Protein AF-0000000076552237 (afdb_homodimer)

Nearest PDB structures (foldseek):
  4hl9-assembly4_H  TM=9.274E-01  e=1.015E-08  Rhodospirillum rubrum ATCC 11170
  2gff-assembly1_A  TM=9.362E-01  e=1.811E-08  Yersinia pestis
  2omo-assembly4_E  TM=9.339E-01  e=7.456E-08  Nitrosomonas europaea
  3e8o-assembly1_B  TM=8.898E-01  e=6.643E-07  Deinococcus radiodurans
  4dpo-assembly1_B  TM=8.614E-01  e=1.185E-06  Methanosarcina mazei Go1

pLDDT: mean 98.24, std 1.49, range [85.5, 98.94]

Structure (mmCIF, N/CA/C/O backbone):
data_AF-0000000076552237-model_v1
#
loop_
_entity.id
_entity.type
_entity.pdbx_description
1 polymer 'Quinol monooxygenase YgiN'
#
loop_
_atom_site.group_PDB
_atom_site.id
_atom_site.type_symbol
_atom_site.label_atom_id
_atom_site.label_alt_id
_atom_site.label_comp_id
_atom_site.label_asym_id
_atom_site.label_entity_id
_atom_site.label_seq_id
_atom_site.pdbx_PDB_ins_code
_atom_site.Cartn_x
_atom_site.Cartn_y
_atom_site.Cartn_z
_atom_site.occupancy
_atom_site.B_iso_or_equiv
_atom_site.auth_seq_id
_atom_site.auth_comp_id
_atom_site.auth_asym_id
_atom_site.auth_atom_id
_atom_site.pdbx_PDB_model_num
ATOM 1 N N . MET A 1 1 ? 6.469 10.281 -10.734 1 95.06 1 MET A N 1
ATOM 2 C CA . MET A 1 1 ? 6.387 9.008 -10.023 1 95.06 1 MET A CA 1
ATOM 3 C C . MET A 1 1 ? 4.949 8.516 -9.961 1 95.06 1 MET A C 1
ATOM 5 O O . MET A 1 1 ? 4.027 9.289 -9.695 1 95.06 1 MET A O 1
ATOM 9 N N . LEU A 1 2 ? 4.754 7.254 -10.312 1 98.38 2 LEU A N 1
ATOM 10 C CA . LEU A 1 2 ? 3.439 6.621 -10.273 1 98.38 2 LEU A CA 1
ATOM 11 C C . LEU A 1 2 ? 3.305 5.723 -9.047 1 98.38 2 LEU A C 1
ATOM 13 O O . LEU A 1 2 ? 4.238 4.996 -8.703 1 98.38 2 LEU A O 1
ATOM 17 N N . SER A 1 3 ? 2.209 5.832 -8.367 1 98.75 3 SER A N 1
ATOM 18 C CA . SER A 1 3 ? 1.901 4.953 -7.246 1 98.75 3 SER A CA 1
ATOM 19 C C . SER A 1 3 ? 0.533 4.301 -7.414 1 98.75 3 SER A C 1
ATOM 21 O O . SER A 1 3 ? -0.412 4.938 -7.879 1 98.75 3 SER A O 1
ATOM 23 N N . PHE A 1 4 ? 0.459 3.076 -7.055 1 98.88 4 PHE A N 1
ATOM 24 C CA . PHE A 1 4 ? -0.853 2.443 -7.008 1 98.88 4 PHE A CA 1
ATOM 25 C C . PHE A 1 4 ? -0.82 1.195 -6.133 1 98.88 4 PHE A C 1
ATOM 27 O O . PHE A 1 4 ? 0.254 0.724 -5.754 1 98.88 4 PHE A O 1
ATOM 34 N N . THR A 1 5 ? -1.944 0.731 -5.754 1 98.94 5 THR A N 1
ATOM 35 C CA . THR A 1 5 ? -2.102 -0.566 -5.105 1 98.94 5 THR A CA 1
ATOM 36 C C . THR A 1 5 ? -2.855 -1.536 -6.008 1 98.94 5 THR A C 1
ATOM 38 O O . THR A 1 5 ? -3.68 -1.118 -6.828 1 98.94 5 THR A O 1
ATOM 41 N N . VAL A 1 6 ? -2.492 -2.738 -5.941 1 98.88 6 VAL A N 1
ATOM 42 C CA . VAL A 1 6 ? -3.262 -3.836 -6.516 1 98.88 6 VAL A CA 1
ATOM 43 C C . VAL A 1 6 ? -3.713 -4.785 -5.406 1 98.88 6 VAL A C 1
ATOM 45 O O . VAL A 1 6 ? -2.893 -5.27 -4.625 1 98.88 6 VAL A O 1
ATOM 48 N N . ARG A 1 7 ? -4.961 -4.996 -5.336 1 98.88 7 ARG A N 1
ATOM 49 C CA . ARG A 1 7 ? -5.559 -5.93 -4.387 1 98.88 7 ARG A CA 1
ATOM 50 C C . ARG A 1 7 ? -6.145 -7.141 -5.102 1 98.88 7 ARG A C 1
ATOM 52 O O . ARG A 1 7 ? -6.941 -6.996 -6.027 1 98.88 7 ARG A O 1
ATOM 59 N N . MET A 1 8 ? -5.699 -8.328 -4.703 1 98.88 8 MET A N 1
ATOM 60 C CA . MET A 1 8 ? -6.176 -9.578 -5.297 1 98.88 8 MET A CA 1
ATOM 61 C C . MET A 1 8 ? -6.648 -10.547 -4.219 1 98.88 8 MET A C 1
ATOM 63 O O . MET A 1 8 ? -6.055 -10.625 -3.143 1 98.88 8 MET A O 1
ATOM 67 N N . THR A 1 9 ? -7.688 -11.328 -4.574 1 98.81 9 THR A N 1
ATOM 68 C CA . THR A 1 9 ? -8.109 -12.383 -3.664 1 98.81 9 THR A CA 1
ATOM 69 C C . THR A 1 9 ? -7.938 -13.758 -4.312 1 98.81 9 THR A C 1
ATOM 71 O O . THR A 1 9 ? -8.047 -13.891 -5.531 1 98.81 9 THR A O 1
ATOM 74 N N . PHE A 1 10 ? -7.695 -14.703 -3.518 1 98.75 10 PHE A N 1
ATOM 75 C CA . PHE A 1 10 ? -7.438 -16.062 -3.943 1 98.75 10 PHE A CA 1
ATOM 76 C C . PHE A 1 10 ? -8.141 -17.062 -3.027 1 98.75 10 PHE A C 1
ATOM 78 O O . PHE A 1 10 ? -8.656 -16.688 -1.973 1 98.75 10 PHE A O 1
ATOM 85 N N . ASP A 1 11 ? -8.195 -18.312 -3.496 1 98.31 11 ASP A N 1
ATOM 86 C CA . ASP A 1 11 ? -8.641 -19.391 -2.617 1 98.31 11 ASP A CA 1
ATOM 87 C C . ASP A 1 11 ? -7.586 -19.703 -1.559 1 98.31 11 ASP A C 1
ATOM 89 O O . ASP A 1 11 ? -6.387 -19.672 -1.842 1 98.31 11 ASP A O 1
ATOM 93 N N . GLN A 1 12 ? -8.133 -20.016 -0.369 1 97.25 12 GLN A N 1
ATOM 94 C CA . GLN A 1 12 ? -7.227 -20.359 0.723 1 97.25 12 GLN A CA 1
ATOM 95 C C . GLN A 1 12 ? -6.289 -21.5 0.322 1 97.25 12 GLN A C 1
ATOM 97 O O . GLN A 1 12 ? -5.133 -21.531 0.742 1 97.25 12 GLN A O 1
ATOM 102 N N . ALA A 1 13 ? -6.73 -22.391 -0.479 1 97.56 13 ALA A N 1
ATOM 103 C CA . ALA A 1 13 ? -5.965 -23.562 -0.91 1 97.56 13 ALA A CA 1
ATOM 104 C C . ALA A 1 13 ? -4.758 -23.141 -1.744 1 97.56 13 ALA A C 1
ATOM 106 O O . ALA A 1 13 ? -3.795 -23.906 -1.88 1 97.56 13 ALA A O 1
ATOM 107 N N . ASP A 1 14 ? -4.766 -21.906 -2.25 1 97.94 14 ASP A N 1
ATOM 108 C CA . ASP A 1 14 ? -3.715 -21.453 -3.16 1 97.94 14 ASP A CA 1
ATOM 109 C C . ASP A 1 14 ? -2.691 -20.594 -2.43 1 97.94 14 ASP A C 1
ATOM 111 O O . ASP A 1 14 ? -1.751 -20.078 -3.043 1 97.94 14 ASP A O 1
ATOM 115 N N . HIS A 1 15 ? -2.803 -20.422 -1.197 1 97.5 15 HIS A N 1
ATOM 116 C CA . HIS A 1 15 ? -2.029 -19.438 -0.435 1 97.5 15 HIS A CA 1
ATOM 117 C C . HIS A 1 15 ? -0.532 -19.641 -0.659 1 97.5 15 HIS A C 1
ATOM 119 O O . HIS A 1 15 ? 0.179 -18.688 -0.981 1 97.5 15 HIS A O 1
ATOM 125 N N . GLU A 1 16 ? -0.074 -20.859 -0.52 1 97.31 16 GLU A N 1
ATOM 126 C CA . GLU A 1 16 ? 1.36 -21.109 -0.623 1 97.31 16 GLU A CA 1
ATOM 127 C C . GLU A 1 16 ? 1.857 -20.891 -2.049 1 97.31 16 GLU A C 1
ATOM 129 O O . GLU A 1 16 ? 2.947 -20.359 -2.258 1 97.31 16 GLU A O 1
ATOM 134 N N . ASP A 1 17 ? 1.122 -21.312 -2.996 1 97.88 17 ASP A N 1
ATOM 135 C CA . ASP A 1 17 ? 1.491 -21.109 -4.395 1 97.88 17 ASP A CA 1
ATOM 136 C C . ASP A 1 17 ? 1.533 -19.625 -4.746 1 97.88 17 ASP A C 1
ATOM 138 O O . ASP A 1 17 ? 2.445 -19.172 -5.438 1 97.88 17 ASP A O 1
ATOM 142 N N . VAL A 1 18 ? 0.506 -18.953 -4.258 1 98.56 18 VAL A N 1
ATOM 143 C CA . VAL A 1 18 ? 0.438 -17.516 -4.488 1 98.56 18 VAL A CA 1
ATOM 144 C C . VAL A 1 18 ? 1.655 -16.844 -3.867 1 98.56 18 VAL A C 1
ATOM 146 O O . VAL A 1 18 ? 2.311 -16.016 -4.512 1 98.56 18 VAL A O 1
ATOM 149 N N . ALA A 1 19 ? 2.02 -17.188 -2.666 1 98.5 19 ALA A N 1
ATOM 150 C CA . ALA A 1 19 ? 3.178 -16.609 -1.983 1 98.5 19 ALA A CA 1
ATOM 151 C C . ALA A 1 19 ? 4.453 -16.828 -2.791 1 98.5 19 ALA A C 1
ATOM 153 O O . ALA A 1 19 ? 5.27 -15.914 -2.936 1 98.5 19 ALA A O 1
ATOM 154 N N . GLU A 1 20 ? 4.57 -18.016 -3.301 1 98.44 20 GLU A N 1
ATOM 155 C CA . GLU A 1 20 ? 5.77 -18.359 -4.062 1 98.44 20 GLU A CA 1
ATOM 156 C C . GLU A 1 20 ? 5.848 -17.547 -5.352 1 98.44 20 GLU A C 1
ATOM 158 O O . GLU A 1 20 ? 6.914 -17.031 -5.707 1 98.44 20 GLU A O 1
ATOM 163 N N . MET A 1 21 ? 4.762 -17.375 -6.051 1 98.56 21 MET A N 1
ATOM 164 C CA . MET A 1 21 ? 4.742 -16.594 -7.281 1 98.56 21 MET A CA 1
ATOM 165 C C . MET A 1 21 ? 5.043 -15.133 -7 1 98.56 21 MET A C 1
ATOM 167 O O . MET A 1 21 ? 5.754 -14.477 -7.77 1 98.56 21 MET A O 1
ATOM 171 N N . LEU A 1 22 ? 4.504 -14.664 -5.906 1 98.75 22 LEU A N 1
ATOM 172 C CA . LEU A 1 22 ? 4.777 -13.289 -5.508 1 98.75 22 LEU A CA 1
ATOM 173 C C . LEU A 1 22 ? 6.266 -13.086 -5.234 1 98.75 22 LEU A C 1
ATOM 175 O O . LEU A 1 22 ? 6.84 -12.062 -5.621 1 98.75 22 LEU A O 1
ATOM 179 N N . ARG A 1 23 ? 6.891 -14.062 -4.57 1 98.62 23 ARG A N 1
ATOM 180 C CA . ARG A 1 23 ? 8.312 -13.953 -4.27 1 98.62 23 ARG A CA 1
ATOM 181 C C . ARG A 1 23 ? 9.141 -13.867 -5.551 1 98.62 23 ARG A C 1
ATOM 183 O O . ARG A 1 23 ? 10.039 -13.023 -5.66 1 98.62 23 ARG A O 1
ATOM 190 N N . GLN A 1 24 ? 8.805 -14.688 -6.477 1 98.5 24 GLN A N 1
ATOM 191 C CA . GLN A 1 24 ? 9.531 -14.711 -7.738 1 98.5 24 GLN A CA 1
ATOM 192 C C . GLN A 1 24 ? 9.312 -13.422 -8.523 1 98.5 24 GLN A C 1
ATOM 194 O O . GLN A 1 24 ? 10.266 -12.82 -9.031 1 98.5 24 GLN A O 1
ATOM 199 N N . LEU A 1 25 ? 8.094 -13.016 -8.609 1 98.75 25 LEU A N 1
ATOM 200 C CA . LEU A 1 25 ? 7.742 -11.781 -9.312 1 98.75 25 LEU A CA 1
ATOM 201 C C . LEU A 1 25 ? 8.438 -10.586 -8.672 1 98.75 25 LEU A C 1
ATOM 203 O O . LEU A 1 25 ? 8.984 -9.734 -9.375 1 98.75 25 LEU A O 1
ATOM 207 N N . THR A 1 26 ? 8.422 -10.539 -7.352 1 98.75 26 THR A N 1
ATOM 208 C CA . THR A 1 26 ? 9 -9.438 -6.598 1 98.75 26 THR A CA 1
ATOM 209 C C . THR A 1 26 ? 10.5 -9.336 -6.84 1 98.75 26 THR A C 1
ATOM 211 O O . THR A 1 26 ? 11.023 -8.25 -7.117 1 98.75 26 THR A O 1
ATOM 214 N N . ALA A 1 27 ? 11.172 -10.484 -6.801 1 98.56 27 ALA A N 1
ATOM 215 C CA . ALA A 1 27 ? 12.625 -10.516 -6.977 1 98.56 27 ALA A CA 1
ATOM 216 C C . ALA A 1 27 ? 13.023 -9.938 -8.328 1 98.56 27 ALA A C 1
ATOM 218 O O . ALA A 1 27 ? 13.977 -9.156 -8.422 1 98.56 27 ALA A O 1
ATOM 219 N N . GLU A 1 28 ? 12.32 -10.234 -9.312 1 98.69 28 GLU A N 1
ATOM 220 C CA . GLU A 1 28 ? 12.648 -9.773 -10.656 1 98.69 28 GLU A CA 1
ATOM 221 C C . GLU A 1 28 ? 12.18 -8.336 -10.875 1 98.69 28 GLU A C 1
ATOM 223 O O . GLU A 1 28 ? 12.891 -7.531 -11.492 1 98.69 28 GLU A O 1
ATOM 228 N N . THR A 1 29 ? 10.953 -7.957 -10.422 1 98.75 29 THR A N 1
ATOM 229 C CA . THR A 1 29 ? 10.391 -6.621 -10.586 1 98.75 29 THR A CA 1
ATOM 230 C C . THR A 1 29 ? 11.305 -5.57 -9.961 1 98.75 29 THR A C 1
ATOM 232 O O . THR A 1 29 ? 11.523 -4.508 -10.539 1 98.75 29 THR A O 1
ATOM 235 N N . ARG A 1 30 ? 11.883 -5.891 -8.82 1 98.62 30 ARG A N 1
ATOM 236 C CA . ARG A 1 30 ? 12.688 -4.926 -8.078 1 98.62 30 ARG A CA 1
ATOM 237 C C . ARG A 1 30 ? 14.008 -4.652 -8.797 1 98.62 30 ARG A C 1
ATOM 239 O O . ARG A 1 30 ? 14.703 -3.684 -8.477 1 98.62 30 ARG A O 1
ATOM 246 N N . LYS A 1 31 ? 14.32 -5.441 -9.812 1 98.62 31 LYS A N 1
ATOM 247 C CA . LYS A 1 31 ? 15.523 -5.238 -10.609 1 98.62 31 LYS A CA 1
ATOM 248 C C . LYS A 1 31 ? 15.242 -4.344 -11.812 1 98.62 31 LYS A C 1
ATOM 250 O O . LYS A 1 31 ? 16.172 -3.904 -12.5 1 98.62 31 LYS A O 1
ATOM 255 N N . GLU A 1 32 ? 13.961 -4.129 -12.07 1 98.69 32 GLU A N 1
ATOM 256 C CA . GLU A 1 32 ? 13.562 -3.383 -13.266 1 98.69 32 GLU A CA 1
ATOM 257 C C . GLU A 1 32 ? 13.984 -1.919 -13.164 1 98.69 32 GLU A C 1
ATOM 259 O O . GLU A 1 32 ? 13.867 -1.305 -12.102 1 98.69 32 GLU A O 1
ATOM 264 N N . PRO A 1 33 ? 14.422 -1.426 -14.328 1 97.75 33 PRO A N 1
ATOM 265 C CA . PRO A 1 33 ? 14.672 0.017 -14.328 1 97.75 33 PRO A CA 1
ATOM 266 C C . PRO A 1 33 ? 13.422 0.836 -14.016 1 97.75 33 PRO A C 1
ATOM 268 O O . PRO A 1 33 ? 12.352 0.557 -14.555 1 97.75 33 PRO A O 1
ATOM 271 N N . GLY A 1 34 ? 13.516 1.749 -13.133 1 98.38 34 GLY A N 1
ATOM 272 C CA . GLY A 1 34 ? 12.43 2.674 -12.836 1 98.38 34 GLY A CA 1
ATOM 273 C C . GLY A 1 34 ? 11.461 2.146 -11.797 1 98.38 34 GLY A C 1
ATOM 274 O O . GLY A 1 34 ? 10.516 2.84 -11.406 1 98.38 34 GLY A O 1
ATOM 275 N N . CYS A 1 35 ? 11.625 0.852 -11.352 1 98.75 35 CYS A N 1
ATOM 276 C CA . CYS A 1 35 ? 10.844 0.376 -10.211 1 98.75 35 CYS A CA 1
ATOM 277 C C . CYS A 1 35 ? 11.328 1.014 -8.914 1 98.75 35 CYS A C 1
ATOM 279 O O . CYS A 1 35 ? 12.469 0.809 -8.508 1 98.75 35 CYS A O 1
ATOM 281 N N . VAL A 1 36 ? 10.508 1.722 -8.258 1 98.38 36 VAL A N 1
ATOM 282 C CA . VAL A 1 36 ? 10.859 2.416 -7.023 1 98.38 36 VAL A CA 1
ATOM 283 C C . VAL A 1 36 ? 10.461 1.563 -5.82 1 98.38 36 VAL A C 1
ATOM 285 O O . VAL A 1 36 ? 11.219 1.447 -4.855 1 98.38 36 VAL A O 1
ATOM 288 N N . SER A 1 37 ? 9.289 0.992 -5.934 1 98.44 37 SER A N 1
ATOM 289 C CA . SER A 1 37 ? 8.797 0.117 -4.875 1 98.44 37 SER A CA 1
ATOM 290 C C . SER A 1 37 ? 7.883 -0.968 -5.438 1 98.44 37 SER A C 1
ATOM 292 O O . SER A 1 37 ? 7.082 -0.707 -6.34 1 98.44 37 SER A O 1
ATOM 294 N N . TYR A 1 38 ? 7.961 -2.146 -4.957 1 98.81 38 TYR A N 1
ATOM 295 C CA . TYR A 1 38 ? 7.109 -3.301 -5.219 1 98.81 38 TYR A CA 1
ATOM 296 C C . TYR A 1 38 ? 7.043 -4.219 -4.004 1 98.81 38 TYR A C 1
ATOM 298 O O . TYR A 1 38 ? 7.965 -4.996 -3.754 1 98.81 38 TYR A O 1
ATOM 306 N N . ILE A 1 39 ? 6 -4.105 -3.277 1 98.81 39 ILE A N 1
ATOM 307 C CA . ILE A 1 39 ? 5.953 -4.824 -2.008 1 98.81 39 ILE A CA 1
ATOM 308 C C . ILE A 1 39 ? 4.613 -5.547 -1.874 1 98.81 39 ILE A C 1
ATOM 310 O O . ILE A 1 39 ? 3.615 -4.945 -1.473 1 98.81 39 ILE A O 1
ATOM 314 N N . PRO A 1 40 ? 4.582 -6.785 -2.182 1 98.88 40 PRO A N 1
ATOM 315 C CA . PRO A 1 40 ? 3.375 -7.578 -1.937 1 98.88 40 PRO A CA 1
ATOM 316 C C . PRO A 1 40 ? 3.195 -7.941 -0.464 1 98.88 40 PRO A C 1
ATOM 318 O O . PRO A 1 40 ? 4.18 -8.211 0.232 1 98.88 40 PRO A O 1
ATOM 321 N N . HIS A 1 41 ? 1.98 -7.957 -0.05 1 98.88 41 HIS A N 1
ATOM 322 C CA . HIS A 1 41 ? 1.602 -8.32 1.312 1 98.88 41 HIS A CA 1
ATOM 323 C C . HIS A 1 41 ? 0.413 -9.273 1.318 1 98.88 41 HIS A C 1
ATOM 325 O O . HIS A 1 41 ? -0.44 -9.219 0.429 1 98.88 41 HIS A O 1
ATOM 331 N N . PHE A 1 42 ? 0.377 -10.109 2.297 1 98.69 42 PHE A N 1
ATOM 332 C CA . PHE A 1 42 ? -0.915 -10.633 2.725 1 98.69 42 PHE A CA 1
ATOM 333 C C . PHE A 1 42 ? -1.54 -9.734 3.781 1 98.69 42 PHE A C 1
ATOM 335 O O . PHE A 1 42 ? -0.839 -9.203 4.645 1 98.69 42 PHE A O 1
ATOM 342 N N . VAL A 1 43 ? -2.9 -9.539 3.668 1 98.69 43 VAL A N 1
ATOM 343 C CA . VAL A 1 43 ? -3.629 -8.773 4.668 1 98.69 43 VAL A CA 1
ATOM 344 C C . VAL A 1 43 ? -3.771 -9.594 5.949 1 98.69 43 VAL A C 1
ATOM 346 O O . VAL A 1 43 ? -4.215 -10.742 5.91 1 98.69 43 VAL A O 1
ATOM 349 N N . GLU A 1 44 ? -3.312 -9.008 7.066 1 98.25 44 GLU A N 1
ATOM 350 C CA . GLU A 1 44 ? -3.412 -9.742 8.328 1 98.25 44 GLU A CA 1
ATOM 351 C C . GLU A 1 44 ? -4.867 -10.031 8.68 1 98.25 44 GLU A C 1
ATOM 353 O O . GLU A 1 44 ? -5.727 -9.148 8.578 1 98.25 44 GLU A O 1
ATOM 358 N N . GLY A 1 45 ? -5.082 -11.305 9.078 1 96.31 45 GLY A N 1
ATOM 359 C CA . GLY A 1 45 ? -6.43 -11.742 9.406 1 96.31 45 GLY A CA 1
ATOM 360 C C . GLY A 1 45 ? -7.215 -12.219 8.195 1 96.31 45 GLY A C 1
ATOM 361 O O . GLY A 1 45 ? -8.359 -12.672 8.328 1 96.31 45 GLY A O 1
ATOM 362 N N . ASP A 1 46 ? -6.68 -12.086 6.969 1 96.75 46 ASP A N 1
ATOM 363 C CA . ASP A 1 46 ? -7.289 -12.539 5.723 1 96.75 46 ASP A CA 1
ATOM 364 C C . ASP A 1 46 ? -6.242 -13.125 4.781 1 96.75 46 ASP A C 1
ATOM 366 O O . ASP A 1 46 ? -5.777 -12.445 3.863 1 96.75 46 ASP A O 1
ATOM 370 N N . ALA A 1 47 ? -5.98 -14.367 4.906 1 94.38 47 ALA A N 1
ATOM 371 C CA . ALA A 1 47 ? -4.902 -15.039 4.184 1 94.38 47 ALA A CA 1
ATOM 372 C C . ALA A 1 47 ? -5.215 -15.117 2.691 1 94.38 47 ALA A C 1
ATOM 374 O O . ALA A 1 47 ? -4.34 -15.445 1.885 1 94.38 47 ALA A O 1
ATOM 375 N N . CYS A 1 48 ? -6.43 -14.766 2.312 1 98 48 CYS A N 1
ATOM 37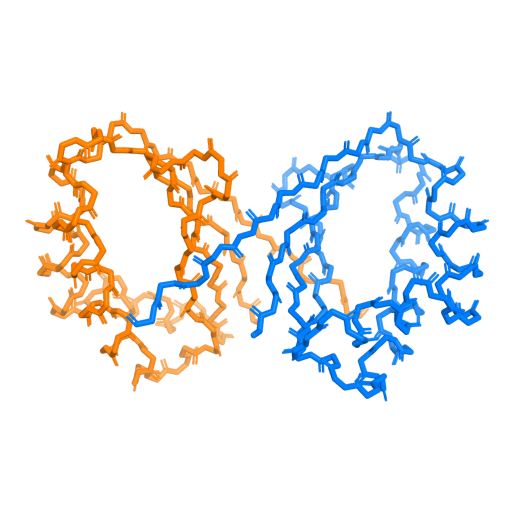6 C CA . CYS A 1 48 ? -6.855 -14.906 0.925 1 98 48 CYS A CA 1
ATOM 377 C C . CYS A 1 48 ? -6.672 -13.594 0.165 1 98 48 CYS A C 1
ATOM 379 O O . CYS A 1 48 ? -6.891 -13.539 -1.046 1 98 48 CYS A O 1
ATOM 381 N N . THR A 1 49 ? -6.242 -12.602 0.85 1 98.81 49 THR A N 1
ATOM 382 C CA . THR A 1 49 ? -6.156 -11.289 0.214 1 98.81 49 THR A CA 1
ATOM 383 C C . THR A 1 49 ? -4.711 -10.812 0.151 1 98.81 49 THR A C 1
ATOM 385 O O . THR A 1 49 ? -4.008 -10.805 1.164 1 98.81 49 THR A O 1
ATOM 388 N N . VAL A 1 50 ? -4.266 -10.453 -1.031 1 98.88 50 VAL A N 1
ATOM 389 C CA . VAL A 1 50 ? -2.963 -9.852 -1.298 1 98.88 50 VAL A CA 1
ATOM 390 C C . VAL A 1 50 ? -3.129 -8.367 -1.615 1 98.88 50 VAL A C 1
ATOM 392 O O . VAL A 1 50 ? -4.039 -7.98 -2.352 1 98.88 50 VAL A O 1
ATOM 395 N N . LEU A 1 51 ? -2.365 -7.562 -1.061 1 98.94 51 LEU A N 1
ATOM 396 C CA . LEU A 1 51 ? -2.229 -6.156 -1.411 1 98.94 51 LEU A CA 1
ATOM 397 C C . LEU A 1 51 ? -0.795 -5.832 -1.818 1 98.94 51 LEU A C 1
ATOM 399 O O . LEU A 1 51 ? 0.136 -6.031 -1.034 1 98.94 51 LEU A O 1
ATOM 403 N N . ILE A 1 52 ? -0.583 -5.363 -2.992 1 98.94 52 ILE A N 1
ATOM 404 C CA . ILE A 1 52 ? 0.732 -4.938 -3.455 1 98.94 52 ILE A CA 1
ATOM 405 C C . ILE A 1 52 ? 0.786 -3.412 -3.52 1 98.94 52 ILE A C 1
ATOM 407 O O . ILE A 1 52 ? -0.076 -2.779 -4.133 1 98.94 52 ILE A O 1
ATOM 411 N N . TYR A 1 53 ? 1.691 -2.836 -2.867 1 98.94 53 TYR A N 1
ATOM 412 C CA . TYR A 1 53 ? 2.016 -1.424 -3.037 1 98.94 53 TYR A CA 1
ATOM 413 C C . TYR A 1 53 ? 3.137 -1.24 -4.055 1 98.94 53 TYR A C 1
ATOM 415 O O . TYR A 1 53 ? 4.211 -1.832 -3.918 1 98.94 53 TYR A O 1
ATOM 423 N N . GLU A 1 54 ? 2.898 -0.389 -5.074 1 98.88 54 GLU A N 1
ATOM 424 C CA . GLU A 1 54 ? 3.836 -0.252 -6.184 1 98.88 54 GLU A CA 1
ATOM 425 C 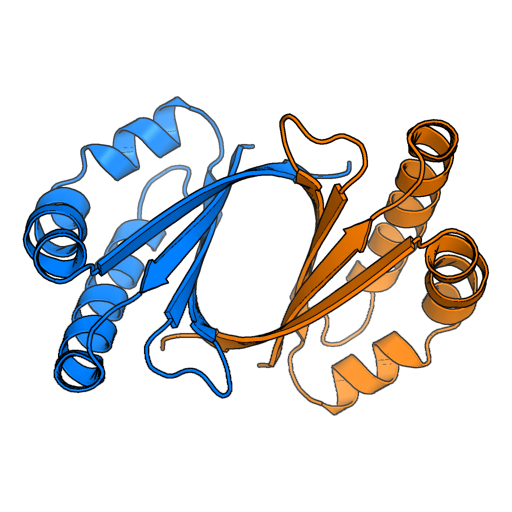C . GLU A 1 54 ? 4.113 1.216 -6.496 1 98.88 54 GLU A C 1
ATOM 427 O O . GLU A 1 54 ? 3.201 2.045 -6.461 1 98.88 54 GLU A O 1
ATOM 432 N N . GLN A 1 55 ? 5.336 1.479 -6.793 1 98.75 55 GLN A N 1
ATOM 433 C CA . GLN A 1 55 ? 5.754 2.777 -7.309 1 98.75 55 GLN A CA 1
ATOM 434 C C . GLN A 1 55 ? 6.723 2.615 -8.477 1 98.75 55 GLN A C 1
ATOM 436 O O . GLN A 1 55 ? 7.641 1.794 -8.422 1 98.75 55 GLN A O 1
ATOM 441 N N . TYR A 1 56 ? 6.5 3.443 -9.477 1 98.81 56 TYR A N 1
ATOM 442 C CA . TYR A 1 56 ? 7.359 3.514 -10.656 1 98.81 56 TYR A CA 1
ATOM 443 C C . TYR A 1 56 ? 7.719 4.957 -10.984 1 98.81 56 TYR A C 1
ATOM 445 O O . TYR A 1 56 ? 6.914 5.867 -10.773 1 98.81 56 TYR A O 1
ATOM 453 N N . GLU A 1 57 ? 8.875 5.148 -11.594 1 98.56 57 GLU A N 1
ATOM 454 C CA . GLU A 1 57 ? 9.398 6.488 -11.859 1 98.56 57 GLU A CA 1
ATOM 455 C C . GLU A 1 57 ? 8.508 7.23 -12.852 1 98.56 57 GLU A C 1
ATOM 457 O O . GLU A 1 57 ? 8.367 8.453 -12.773 1 98.56 57 GLU A O 1
ATOM 462 N N . ASP A 1 58 ? 8.008 6.512 -13.844 1 98.31 58 ASP A N 1
ATOM 463 C CA . ASP A 1 58 ? 7.188 7.121 -14.883 1 98.31 58 ASP A CA 1
ATOM 464 C C . ASP A 1 58 ? 6.402 6.062 -15.648 1 98.31 58 ASP A C 1
ATOM 466 O O . ASP A 1 58 ? 6.453 4.875 -15.312 1 98.31 58 ASP A O 1
ATOM 470 N N . GLU A 1 59 ? 5.645 6.48 -16.609 1 98.19 59 GLU A N 1
ATOM 471 C CA . GLU A 1 59 ? 4.793 5.586 -17.391 1 98.19 59 GLU A CA 1
ATOM 472 C C . GLU A 1 59 ? 5.629 4.562 -18.156 1 98.19 59 GLU A C 1
ATOM 474 O O . GLU A 1 59 ? 5.215 3.414 -18.328 1 98.19 59 GLU A O 1
ATOM 479 N N . ALA A 1 60 ? 6.766 4.957 -18.625 1 98.56 60 ALA A N 1
ATOM 480 C CA . ALA A 1 60 ? 7.633 4.051 -19.375 1 98.56 60 ALA A CA 1
ATOM 481 C C . ALA A 1 60 ? 8.102 2.896 -18.5 1 98.56 60 ALA A C 1
ATOM 483 O O . ALA A 1 60 ? 8.164 1.75 -18.938 1 98.56 60 ALA A O 1
ATOM 484 N N . ALA A 1 61 ? 8.445 3.178 -17.25 1 98.75 61 ALA A N 1
ATOM 485 C CA . ALA A 1 61 ? 8.859 2.148 -16.297 1 98.75 61 ALA A CA 1
ATOM 486 C C . ALA A 1 61 ? 7.727 1.161 -16.031 1 98.75 61 ALA A C 1
ATOM 488 O O . ALA A 1 61 ? 7.953 -0.05 -15.969 1 98.75 61 ALA A O 1
ATOM 489 N N . LEU A 1 62 ? 6.562 1.68 -15.875 1 98.69 62 LEU A N 1
ATOM 490 C CA . LEU A 1 62 ? 5.414 0.814 -15.641 1 98.69 62 LEU A CA 1
ATOM 491 C C . LEU A 1 62 ? 5.133 -0.061 -16.859 1 98.69 62 LEU A C 1
ATOM 493 O O . LEU A 1 62 ? 4.84 -1.251 -16.719 1 98.69 62 LEU A O 1
ATOM 497 N N . ASP A 1 63 ? 5.18 0.55 -18.016 1 98.5 63 ASP A N 1
ATOM 498 C CA . ASP A 1 63 ? 5.012 -0.216 -19.25 1 98.5 63 ASP A CA 1
ATOM 499 C C . ASP A 1 63 ? 6.051 -1.332 -19.344 1 98.5 63 ASP A C 1
ATOM 501 O O . ASP A 1 63 ? 5.727 -2.451 -19.75 1 98.5 63 ASP A O 1
ATOM 505 N N . HIS A 1 64 ? 7.258 -1.011 -19.016 1 98.62 64 HIS A N 1
ATOM 506 C CA . HIS A 1 64 ? 8.305 -2.021 -18.984 1 98.62 64 HIS A CA 1
ATOM 507 C C . HIS A 1 64 ? 7.938 -3.176 -18.062 1 98.62 64 HIS A C 1
ATOM 509 O O . HIS A 1 64 ? 8.078 -4.344 -18.438 1 98.62 64 HIS A O 1
ATOM 515 N N . HIS A 1 65 ? 7.453 -2.875 -16.891 1 98.81 65 HIS A N 1
ATOM 516 C CA . HIS A 1 65 ? 7.031 -3.879 -15.922 1 98.81 65 HIS A CA 1
ATOM 517 C C . HIS A 1 65 ? 5.969 -4.801 -16.516 1 98.81 65 HIS A C 1
ATOM 519 O O . HIS A 1 65 ? 6.098 -6.027 -16.438 1 98.81 65 HIS A O 1
ATOM 525 N N . ARG A 1 66 ? 4.988 -4.234 -17.141 1 98.44 66 ARG A N 1
ATOM 526 C CA . ARG A 1 66 ? 3.828 -4.98 -17.625 1 98.44 66 ARG A CA 1
ATOM 527 C C . ARG A 1 66 ? 4.188 -5.828 -18.844 1 98.44 66 ARG A C 1
ATOM 529 O O . ARG A 1 66 ? 3.449 -6.75 -19.203 1 98.44 66 ARG A O 1
ATOM 536 N N . ASN A 1 67 ? 5.348 -5.48 -19.406 1 98.44 67 ASN A N 1
ATOM 537 C CA . ASN A 1 67 ? 5.758 -6.207 -20.609 1 98.44 67 ASN A CA 1
ATOM 538 C C . ASN A 1 67 ? 6.922 -7.152 -20.312 1 98.44 67 ASN A C 1
ATOM 540 O O . ASN A 1 67 ? 7.375 -7.879 -21.203 1 98.44 67 ASN A O 1
ATOM 544 N N . ALA A 1 68 ? 7.391 -7.133 -19.188 1 98.62 68 ALA A N 1
ATOM 545 C CA . ALA A 1 68 ? 8.547 -7.949 -18.828 1 98.62 68 ALA A CA 1
ATOM 546 C C . ALA A 1 68 ? 8.203 -9.43 -18.859 1 98.62 68 ALA A C 1
ATOM 548 O O . ALA A 1 68 ? 7.078 -9.82 -18.516 1 98.62 68 ALA A O 1
ATOM 549 N N . PRO A 1 69 ? 9.148 -10.32 -19.172 1 98.56 69 PRO A N 1
ATOM 550 C CA . PRO A 1 69 ? 8.898 -11.758 -19.203 1 98.56 69 PRO A CA 1
ATOM 551 C C . PRO A 1 69 ? 8.414 -12.312 -17.859 1 98.56 69 PRO A C 1
ATOM 553 O O . PRO A 1 69 ? 7.535 -13.172 -17.812 1 98.56 69 PRO A O 1
ATOM 556 N N . HIS A 1 70 ? 9.008 -11.844 -16.781 1 98.75 70 HIS A N 1
ATOM 557 C CA . HIS A 1 70 ? 8.609 -12.344 -15.477 1 98.75 70 HIS A CA 1
ATOM 558 C C . HIS A 1 70 ? 7.176 -11.945 -15.148 1 98.75 70 HIS A C 1
ATOM 560 O O . HIS A 1 70 ? 6.461 -12.68 -14.461 1 98.75 70 HIS A O 1
ATOM 566 N N . PHE A 1 71 ? 6.715 -10.742 -15.508 1 98.81 71 PHE A N 1
ATOM 567 C CA . PHE A 1 71 ? 5.316 -10.359 -15.352 1 98.81 71 PHE A CA 1
ATOM 568 C C . PHE A 1 71 ? 4.402 -11.336 -16.078 1 98.81 71 PHE A C 1
ATOM 570 O O . PHE A 1 71 ? 3.424 -11.82 -15.508 1 98.81 71 PHE A O 1
ATOM 577 N N . HIS A 1 72 ? 4.758 -11.609 -17.344 1 98.69 72 HIS A N 1
ATOM 578 C CA . HIS A 1 72 ? 3.967 -12.562 -18.125 1 98.69 72 HIS A CA 1
ATOM 579 C C . HIS A 1 72 ? 3.975 -13.938 -17.469 1 98.69 72 HIS A C 1
ATOM 581 O O . HIS A 1 72 ? 2.941 -14.609 -17.406 1 98.69 72 HIS A O 1
ATOM 587 N N . GLN A 1 73 ? 5.047 -14.305 -16.938 1 98.56 73 GLN A N 1
ATOM 588 C CA . GLN A 1 73 ? 5.188 -15.633 -16.344 1 98.56 73 GLN A CA 1
ATOM 589 C C . GLN A 1 73 ? 4.434 -15.734 -15.023 1 98.56 73 GLN A C 1
ATOM 591 O O . GLN A 1 73 ? 3.592 -16.609 -14.844 1 98.56 73 GLN A O 1
ATOM 596 N N . TYR A 1 74 ? 4.668 -14.82 -14.117 1 98.62 74 TYR A N 1
ATOM 597 C CA . TYR A 1 74 ? 4.199 -15.008 -12.75 1 98.62 74 TYR A CA 1
ATOM 598 C C . TYR A 1 74 ? 2.879 -14.281 -12.516 1 98.62 74 TYR A C 1
ATOM 600 O O . TYR A 1 74 ? 2.02 -14.758 -11.773 1 98.62 74 TYR A O 1
ATOM 608 N N . ALA A 1 75 ? 2.672 -13.07 -13.125 1 98.62 75 ALA A N 1
ATOM 609 C CA . ALA A 1 75 ? 1.403 -12.359 -12.977 1 98.62 75 ALA A CA 1
ATOM 610 C C . ALA A 1 75 ? 0.338 -12.938 -13.898 1 98.62 75 ALA A C 1
ATOM 612 O O . ALA A 1 75 ? -0.599 -13.602 -13.445 1 98.62 75 ALA A O 1
ATOM 613 N N . ILE A 1 76 ? 0.563 -12.828 -15.188 1 98.31 76 ILE A N 1
ATOM 614 C CA . ILE A 1 76 ? -0.432 -13.227 -16.172 1 98.31 76 ILE A CA 1
ATOM 615 C C . ILE A 1 76 ? -0.573 -14.742 -16.188 1 98.31 76 ILE A C 1
ATOM 617 O O . ILE A 1 76 ? -1.686 -15.273 -16.109 1 98.31 76 ILE A O 1
ATOM 621 N N . GLY A 1 77 ? 0.486 -15.445 -16.25 1 98.38 77 GLY A N 1
ATOM 622 C CA . GLY A 1 77 ? 0.471 -16.891 -16.375 1 98.38 77 GLY A CA 1
ATOM 623 C C . GLY A 1 77 ? 0.274 -17.594 -15.039 1 98.38 77 GLY A C 1
ATOM 624 O O . GLY A 1 77 ? 0.081 -18.812 -15 1 98.38 77 GLY A O 1
ATOM 625 N N . GLY A 1 78 ? 0.344 -16.875 -13.914 1 98.44 78 GLY A N 1
ATOM 626 C CA . GLY A 1 78 ? 0.244 -17.453 -12.594 1 98.44 78 GLY A CA 1
ATOM 627 C C . GLY A 1 78 ? -0.876 -16.859 -11.758 1 98.44 78 GLY A C 1
ATOM 628 O O . GLY A 1 78 ? -1.98 -17.406 -11.711 1 98.44 78 GLY A O 1
ATOM 629 N N . LEU A 1 79 ? -0.624 -15.727 -11.172 1 98.75 79 LEU A N 1
ATOM 630 C CA . LEU A 1 79 ? -1.545 -15.086 -10.242 1 98.75 79 LEU A CA 1
ATOM 631 C C . LEU A 1 79 ? -2.91 -14.867 -10.891 1 98.75 79 LEU A C 1
ATOM 633 O O . LEU A 1 79 ? -3.939 -15.203 -10.297 1 98.75 79 LEU A O 1
ATOM 637 N N . TYR A 1 80 ? -2.926 -14.367 -12.109 1 98.44 80 TYR A N 1
ATOM 638 C CA . TYR A 1 80 ? -4.18 -14.016 -12.766 1 98.44 80 TYR A CA 1
ATOM 639 C C . TYR A 1 80 ? -5 -15.258 -13.07 1 98.44 80 TYR A C 1
ATOM 641 O O . TYR A 1 80 ? -6.227 -15.188 -13.195 1 98.44 80 TYR A O 1
ATOM 649 N N . GLN A 1 81 ? -4.387 -16.438 -13.125 1 98.44 81 GLN A N 1
ATOM 650 C CA . GLN A 1 81 ? -5.098 -17.688 -13.406 1 98.44 81 GLN A CA 1
ATOM 651 C C . GLN A 1 81 ? -5.828 -18.188 -12.164 1 98.44 81 GLN A C 1
ATOM 653 O O . GLN A 1 81 ? -6.75 -19 -12.273 1 98.44 81 GLN A O 1
ATOM 658 N N . ARG A 1 82 ? -5.441 -17.656 -11.016 1 97.94 82 ARG A N 1
ATOM 659 C CA . ARG A 1 82 ? -5.984 -18.156 -9.758 1 97.94 82 ARG A CA 1
ATOM 660 C C . ARG A 1 82 ? -6.816 -17.094 -9.055 1 97.94 82 ARG A C 1
ATOM 662 O O . ARG A 1 82 ? -7.5 -17.375 -8.07 1 97.94 82 ARG A O 1
ATOM 669 N N . MET A 1 83 ? -6.762 -15.969 -9.555 1 98.38 83 MET A N 1
ATOM 670 C CA . MET A 1 83 ? -7.316 -14.773 -8.914 1 98.38 83 MET A CA 1
ATOM 671 C C . MET A 1 83 ? -8.844 -14.797 -8.961 1 98.38 83 MET A C 1
ATOM 673 O O . MET A 1 83 ? -9.43 -15.102 -10 1 98.38 83 MET A O 1
ATOM 677 N N . ARG A 1 84 ? -9.453 -14.469 -7.867 1 98.56 84 ARG A N 1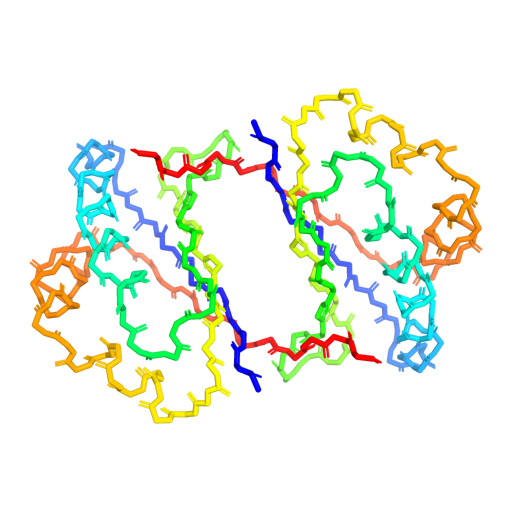
ATOM 678 C CA . ARG A 1 84 ? -10.906 -14.422 -7.785 1 98.56 84 ARG A CA 1
ATOM 679 C C . ARG A 1 84 ? -11.422 -13.008 -8.016 1 98.56 84 ARG A C 1
ATOM 681 O O . ARG A 1 84 ? -12.531 -12.82 -8.523 1 98.56 84 ARG A O 1
ATOM 688 N N . ASP A 1 85 ? -10.695 -12.102 -7.578 1 98.38 85 ASP A N 1
ATOM 689 C CA . ASP A 1 85 ? -11.039 -10.688 -7.711 1 98.38 85 ASP A CA 1
ATOM 690 C C . ASP A 1 85 ? -9.781 -9.82 -7.797 1 98.38 85 ASP A C 1
ATOM 692 O O . ASP A 1 85 ? -8.711 -10.219 -7.34 1 98.38 85 ASP A O 1
ATOM 696 N N . ARG A 1 86 ? -9.938 -8.656 -8.422 1 98.44 86 ARG A N 1
ATOM 697 C CA . ARG A 1 86 ? -8.836 -7.703 -8.539 1 98.44 86 ARG A CA 1
ATOM 698 C C . ARG A 1 86 ? -9.352 -6.27 -8.484 1 98.44 86 ARG A C 1
ATOM 700 O O . ARG A 1 86 ? -10.328 -5.93 -9.156 1 98.44 86 ARG A O 1
ATOM 707 N N . GLN A 1 87 ? -8.719 -5.52 -7.742 1 98.12 87 GLN A N 1
ATOM 708 C CA . GLN A 1 87 ? -8.945 -4.078 -7.703 1 98.12 87 GLN A CA 1
ATOM 709 C C . GLN A 1 87 ? -7.633 -3.309 -7.781 1 98.12 87 GLN A C 1
ATOM 711 O O . GLN A 1 87 ? -6.656 -3.676 -7.129 1 98.12 87 GLN A O 1
ATOM 716 N N . MET A 1 88 ? -7.559 -2.395 -8.586 1 98.5 88 MET A N 1
ATOM 717 C CA . MET A 1 88 ? -6.414 -1.493 -8.664 1 98.5 88 MET A CA 1
ATOM 718 C C . MET A 1 88 ? -6.812 -0.072 -8.289 1 98.5 88 MET A C 1
ATOM 720 O O . MET A 1 88 ? -7.875 0.407 -8.688 1 98.5 88 MET A O 1
ATOM 724 N N . GLU A 1 89 ? -6.047 0.588 -7.504 1 98.62 89 GLU A N 1
ATOM 725 C CA . GLU A 1 89 ? -6.258 1.994 -7.172 1 98.62 89 GLU A CA 1
ATOM 726 C C . GLU A 1 89 ? -5.035 2.834 -7.516 1 98.62 89 GLU A C 1
ATOM 728 O O . GLU A 1 89 ? -3.951 2.617 -6.969 1 98.62 89 GLU A O 1
ATOM 733 N N . ASN A 1 90 ? -5.223 3.754 -8.398 1 98.75 90 ASN A N 1
ATOM 734 C CA . ASN A 1 90 ? -4.168 4.723 -8.68 1 98.75 90 ASN A CA 1
ATOM 735 C C . ASN A 1 90 ? -4.07 5.785 -7.59 1 98.75 90 ASN A C 1
ATOM 737 O O . ASN A 1 90 ? -5.094 6.277 -7.105 1 98.75 90 ASN A O 1
ATOM 741 N N . LEU A 1 91 ? -2.885 6.137 -7.25 1 98.75 91 LEU A N 1
ATOM 742 C CA . LEU A 1 91 ? -2.631 7 -6.102 1 98.75 91 LEU A CA 1
ATOM 743 C C . LEU A 1 91 ? -1.762 8.188 -6.496 1 98.75 91 LEU A C 1
ATOM 745 O O . LEU A 1 91 ? -0.833 8.047 -7.297 1 98.75 91 LEU A O 1
ATOM 749 N N . THR A 1 92 ? -2.025 9.312 -5.98 1 97.94 92 THR A N 1
ATOM 750 C CA . THR A 1 92 ? -1.168 10.484 -6.125 1 97.94 92 THR A CA 1
ATOM 751 C C . THR A 1 92 ? -0.525 10.852 -4.789 1 97.94 92 THR A C 1
ATOM 753 O O . THR A 1 92 ? -1.212 11.281 -3.861 1 97.94 92 THR A O 1
ATOM 756 N N . ALA A 1 93 ? 0.767 10.68 -4.676 1 97.81 93 ALA A N 1
ATOM 757 C CA . ALA A 1 93 ? 1.475 10.984 -3.438 1 97.81 93 ALA A CA 1
ATOM 758 C C . ALA A 1 93 ? 1.363 12.469 -3.098 1 97.81 93 ALA A C 1
ATOM 760 O O . ALA A 1 93 ? 1.465 13.32 -3.98 1 97.81 93 ALA A O 1
ATOM 761 N N . VAL A 1 94 ? 1.16 12.68 -1.828 1 97 94 VAL A N 1
ATOM 762 C CA . VAL A 1 94 ? 1.126 14.055 -1.351 1 97 94 VAL A CA 1
ATOM 763 C C . VAL A 1 94 ? 2.547 14.602 -1.252 1 97 94 VAL A C 1
ATOM 765 O O . VAL A 1 94 ? 3.41 14 -0.614 1 97 94 VAL A O 1
ATOM 768 N N . SER A 1 95 ? 2.963 15.586 -2.002 1 85.5 95 SER A N 1
ATOM 769 C CA . SER A 1 95 ? 4.301 16.156 -2.078 1 85.5 95 SER A CA 1
ATOM 770 C C . SER A 1 95 ? 4.383 17.469 -1.313 1 85.5 95 SER A C 1
ATOM 772 O O . SER A 1 95 ? 3.381 18.172 -1.169 1 85.5 95 SER A O 1
ATOM 774 N N . MET B 1 1 ? 9.812 -5.941 10.602 1 95 1 MET B N 1
ATOM 775 C CA . MET B 1 1 ? 9.258 -4.781 9.906 1 95 1 MET B CA 1
ATOM 776 C C . MET B 1 1 ? 7.738 -4.82 9.906 1 95 1 MET B C 1
ATOM 778 O O . MET B 1 1 ? 7.141 -5.871 9.656 1 95 1 MET B O 1
ATOM 782 N N . LEU B 1 2 ? 7.125 -3.717 10.273 1 98.38 2 LEU B N 1
ATOM 783 C CA . LEU B 1 2 ? 5.672 -3.588 10.281 1 98.38 2 LEU B CA 1
ATOM 784 C C . LEU B 1 2 ? 5.184 -2.799 9.07 1 98.38 2 LEU B C 1
ATOM 786 O O . LEU B 1 2 ? 5.789 -1.791 8.703 1 98.38 2 LEU B O 1
ATOM 790 N N . SER B 1 3 ? 4.168 -3.301 8.422 1 98.75 3 SER B N 1
ATOM 791 C CA . SER B 1 3 ? 3.533 -2.594 7.316 1 98.75 3 SER B CA 1
ATOM 792 C C . SER B 1 3 ? 2.029 -2.467 7.531 1 98.75 3 SER B C 1
ATOM 794 O O . SER B 1 3 ? 1.388 -3.396 8.031 1 98.75 3 SER B O 1
ATOM 796 N N . PHE B 1 4 ? 1.516 -1.345 7.188 1 98.88 4 PHE B N 1
ATOM 797 C CA . PHE B 1 4 ? 0.063 -1.217 7.188 1 98.88 4 PHE B CA 1
ATOM 798 C C . PHE B 1 4 ? -0.377 -0.046 6.32 1 98.88 4 PHE B C 1
ATOM 800 O O . PHE B 1 4 ? 0.447 0.773 5.906 1 98.88 4 PHE B O 1
ATOM 807 N N . THR B 1 5 ? -1.604 -0.011 5.977 1 98.94 5 THR B N 1
ATOM 808 C CA . THR B 1 5 ? -2.234 1.141 5.344 1 98.94 5 THR B CA 1
ATOM 809 C C . THR B 1 5 ? -3.254 1.784 6.277 1 98.94 5 THR B C 1
ATOM 811 O O . THR B 1 5 ? -3.846 1.106 7.121 1 98.94 5 THR B O 1
ATOM 814 N N . VAL B 1 6 ? -3.35 3.039 6.203 1 98.88 6 VAL B N 1
ATOM 815 C CA . VAL B 1 6 ? -4.441 3.795 6.812 1 98.88 6 VAL B CA 1
ATOM 816 C C . VAL B 1 6 ? -5.238 4.516 5.727 1 98.88 6 VAL B C 1
ATOM 818 O O . VAL B 1 6 ? -4.672 5.254 4.918 1 98.88 6 VAL B O 1
ATOM 821 N N . ARG B 1 7 ? -6.469 4.266 5.703 1 98.88 7 ARG B N 1
ATOM 822 C CA . ARG B 1 7 ? -7.391 4.918 4.777 1 98.88 7 ARG B CA 1
ATOM 823 C C . ARG B 1 7 ? -8.344 5.852 5.516 1 98.88 7 ARG B C 1
ATOM 825 O O . ARG B 1 7 ? -9.016 5.438 6.469 1 98.88 7 ARG B O 1
ATOM 832 N N . MET B 1 8 ? -8.359 7.125 5.105 1 98.88 8 MET B N 1
ATOM 833 C CA . MET B 1 8 ? -9.227 8.125 5.723 1 98.88 8 MET B CA 1
ATOM 834 C C . MET B 1 8 ? -10.047 8.859 4.668 1 98.88 8 MET B C 1
ATOM 836 O O . MET B 1 8 ? -9.562 9.133 3.568 1 98.88 8 MET B O 1
ATOM 840 N N . THR B 1 9 ? -11.281 9.219 5.059 1 98.81 9 THR B N 1
ATOM 841 C CA . THR B 1 9 ? -12.078 10.055 4.168 1 98.81 9 THR B CA 1
ATOM 842 C C . THR B 1 9 ? -12.391 11.398 4.816 1 98.81 9 THR B C 1
ATOM 844 O O . THR B 1 9 ? -12.492 11.492 6.039 1 98.81 9 THR B O 1
ATOM 847 N N . PHE B 1 10 ? -12.516 12.367 4.016 1 98.75 10 PHE B N 1
ATOM 848 C CA . PHE B 1 10 ? -12.742 13.742 4.441 1 98.75 10 PHE B CA 1
ATOM 849 C C . PHE B 1 10 ? -13.781 14.414 3.555 1 98.75 10 PHE B C 1
ATOM 851 O O . PHE B 1 10 ? -14.156 13.875 2.512 1 98.75 10 PHE B O 1
ATOM 858 N N . ASP B 1 11 ? -14.258 15.555 4.031 1 98.31 11 ASP B N 1
ATOM 859 C CA . ASP B 1 11 ? -15.086 16.406 3.172 1 98.31 11 ASP B CA 1
ATOM 860 C C . ASP B 1 11 ? -14.25 17.062 2.082 1 98.31 11 ASP B C 1
ATOM 862 O O . ASP B 1 11 ? -13.109 17.469 2.326 1 98.31 11 ASP B O 1
ATOM 866 N N . GLN B 1 12 ? -14.906 17.172 0.915 1 97.19 12 GLN B N 1
ATOM 867 C CA . GLN B 1 12 ? -14.219 17.812 -0.204 1 97.19 12 GLN B CA 1
ATOM 868 C C . GLN B 1 12 ? -13.734 19.203 0.174 1 97.19 12 GLN B C 1
ATOM 870 O O . GLN B 1 12 ? -12.68 19.641 -0.283 1 97.19 12 GLN B O 1
ATOM 875 N N . ALA B 1 13 ? -14.445 19.891 0.987 1 97.56 13 ALA B N 1
ATOM 876 C CA . ALA B 1 13 ? -14.125 21.25 1.401 1 97.56 13 ALA B CA 1
ATOM 877 C C . ALA B 1 13 ? -12.82 21.297 2.193 1 97.56 13 ALA B C 1
ATOM 879 O O . ALA B 1 13 ? -12.188 22.344 2.301 1 97.56 13 ALA B O 1
ATOM 880 N N . ASP B 1 14 ? -12.375 20.141 2.699 1 97.94 14 ASP B N 1
ATOM 881 C CA . ASP B 1 14 ? -11.203 20.094 3.57 1 97.94 14 ASP B CA 1
ATOM 882 C C . ASP B 1 14 ? -9.961 19.641 2.801 1 97.94 14 ASP B C 1
ATOM 884 O O . ASP B 1 14 ? -8.883 19.5 3.381 1 97.94 14 ASP B O 1
ATOM 888 N N . HIS B 1 15 ? -10.055 19.422 1.57 1 97.5 15 HIS B N 1
ATOM 889 C CA . HIS B 1 15 ? -9.008 18.781 0.776 1 97.5 15 HIS B CA 1
ATOM 890 C C . HIS B 1 15 ? -7.672 19.5 0.949 1 97.5 15 HIS B C 1
ATOM 892 O O . HIS B 1 15 ? -6.66 18.859 1.241 1 97.5 15 HIS B O 1
ATOM 898 N N . GLU B 1 16 ? -7.676 20.797 0.796 1 97.31 16 GLU B N 1
ATOM 899 C CA . GLU B 1 16 ? -6.418 21.547 0.854 1 97.31 16 GLU B CA 1
ATOM 900 C C . GLU B 1 16 ? -5.832 21.531 2.262 1 97.31 16 GLU B C 1
ATOM 902 O O . GLU B 1 16 ? -4.613 21.406 2.43 1 97.31 16 GLU B O 1
ATOM 907 N N . ASP B 1 17 ? -6.641 21.672 3.242 1 97.88 17 ASP B N 1
ATOM 908 C CA . ASP B 1 17 ? -6.18 21.625 4.625 1 97.88 17 ASP B CA 1
ATOM 909 C C . ASP B 1 17 ? -5.602 20.25 4.969 1 97.88 17 ASP B C 1
ATOM 911 O O . ASP B 1 17 ? -4.566 20.156 5.625 1 97.88 17 ASP B O 1
ATOM 915 N N . VAL B 1 18 ? -6.336 19.25 4.516 1 98.56 18 VAL B N 1
ATOM 916 C CA . VAL B 1 18 ? -5.883 17.891 4.738 1 98.56 18 VAL B CA 1
ATOM 917 C C . VAL B 1 18 ? -4.523 17.672 4.07 1 98.56 18 VAL B C 1
ATOM 919 O O . VAL B 1 18 ? -3.6 17.141 4.688 1 98.56 18 VAL B O 1
ATOM 922 N N . ALA B 1 19 ? -4.348 18.125 2.869 1 98.5 19 ALA B N 1
ATOM 923 C CA . ALA B 1 19 ? -3.086 18 2.145 1 98.5 19 ALA B CA 1
ATOM 924 C C . ALA B 1 19 ? -1.944 18.656 2.91 1 98.5 19 ALA B C 1
ATOM 926 O O . ALA B 1 19 ? -0.853 18.094 3.02 1 98.5 19 ALA B O 1
ATOM 927 N N . GLU B 1 20 ? -2.234 19.812 3.408 1 98.38 20 GLU B N 1
ATOM 928 C CA . GLU B 1 20 ? -1.206 20.562 4.133 1 98.38 20 GLU B CA 1
ATOM 929 C C . GLU B 1 20 ? -0.803 19.844 5.414 1 98.38 20 GLU B C 1
ATOM 931 O O . GLU B 1 20 ? 0.385 19.734 5.727 1 98.38 20 GLU B O 1
ATOM 936 N N . MET B 1 21 ? -1.749 19.297 6.141 1 98.5 21 MET B N 1
ATOM 937 C CA . MET B 1 21 ? -1.45 18.578 7.371 1 98.5 21 MET B CA 1
ATOM 938 C C . MET B 1 21 ? -0.655 17.312 7.074 1 98.5 21 MET B C 1
ATOM 940 O O . MET B 1 21 ? 0.267 16.953 7.812 1 98.5 21 MET B O 1
ATOM 944 N N . LEU B 1 22 ? -1.026 16.672 5.992 1 98.75 22 LEU B N 1
ATOM 945 C CA . LEU B 1 22 ? -0.294 15.477 5.582 1 98.75 22 LEU B CA 1
ATOM 946 C C . LEU B 1 22 ? 1.156 15.812 5.254 1 98.75 22 LEU B C 1
ATOM 948 O O . LEU B 1 22 ? 2.07 15.062 5.613 1 98.75 22 LEU B O 1
ATOM 952 N N . ARG B 1 23 ? 1.362 16.938 4.578 1 98.62 23 ARG B N 1
ATOM 953 C CA . ARG B 1 23 ? 2.721 17.344 4.23 1 98.62 23 ARG B CA 1
ATOM 954 C C . ARG B 1 23 ? 3.564 17.562 5.48 1 98.62 23 ARG B C 1
ATOM 956 O O . ARG B 1 23 ? 4.707 17.094 5.555 1 98.62 23 ARG B O 1
ATOM 963 N N . GLN B 1 24 ? 3.002 18.219 6.43 1 98.5 24 GLN B N 1
ATOM 964 C CA . GLN B 1 24 ? 3.717 18.5 7.668 1 98.5 24 GLN B CA 1
ATOM 965 C C . GLN B 1 24 ? 3.99 17.219 8.453 1 98.5 24 GLN B C 1
ATOM 967 O O . GLN B 1 24 ? 5.109 17 8.922 1 98.5 24 GLN B O 1
ATOM 972 N N . LEU B 1 25 ? 2.99 16.422 8.578 1 98.75 25 LEU B N 1
ATOM 973 C CA . LEU B 1 25 ? 3.123 15.141 9.281 1 98.75 25 LEU B CA 1
ATOM 974 C C . LEU B 1 25 ? 4.176 14.266 8.617 1 98.75 25 LEU B C 1
ATOM 976 O O . LEU B 1 25 ? 5.008 13.664 9.297 1 98.75 25 LEU B O 1
ATOM 980 N N . THR B 1 26 ? 4.137 14.219 7.293 1 98.75 26 THR B N 1
ATOM 981 C CA . THR B 1 26 ? 5.043 13.383 6.516 1 98.75 26 THR B CA 1
ATOM 982 C C . THR B 1 26 ? 6.492 13.828 6.711 1 98.75 26 THR B C 1
ATOM 984 O O . THR B 1 26 ? 7.371 13 6.965 1 98.75 26 THR B O 1
ATOM 987 N N . ALA B 1 27 ? 6.711 15.141 6.648 1 98.56 27 ALA B N 1
ATOM 988 C CA . ALA B 1 27 ? 8.062 15.688 6.777 1 98.56 27 ALA B CA 1
ATOM 989 C C . ALA B 1 27 ? 8.688 15.297 8.109 1 98.56 27 ALA B C 1
ATOM 991 O O . ALA B 1 27 ? 9.852 14.906 8.172 1 98.56 27 ALA B O 1
ATOM 992 N N . GLU B 1 28 ? 7.953 15.32 9.133 1 98.69 28 GLU B N 1
ATOM 993 C CA . GLU B 1 28 ? 8.469 15.016 10.461 1 98.69 28 GLU B CA 1
ATOM 994 C C . GLU B 1 28 ? 8.555 13.508 10.688 1 98.69 28 GLU B C 1
ATOM 996 O O . GLU B 1 28 ? 9.523 13.016 11.273 1 98.69 28 GLU B O 1
ATOM 1001 N N . THR B 1 29 ? 7.52 12.719 10.258 1 98.75 29 THR B N 1
ATOM 1002 C CA . THR B 1 29 ? 7.477 11.273 10.438 1 98.75 29 THR B CA 1
ATOM 1003 C C . THR B 1 29 ? 8.68 10.609 9.773 1 98.75 29 THR B C 1
ATOM 1005 O O . THR B 1 29 ? 9.281 9.695 10.344 1 98.75 29 THR B O 1
ATOM 1008 N N . ARG B 1 30 ? 9.07 11.102 8.625 1 98.56 30 ARG B N 1
ATOM 1009 C CA . ARG B 1 30 ? 10.141 10.484 7.852 1 98.56 30 ARG B CA 1
ATOM 1010 C C . ARG B 1 30 ? 11.5 10.695 8.523 1 98.56 30 ARG B C 1
ATOM 1012 O O . ARG B 1 30 ? 12.477 10.039 8.172 1 98.56 30 ARG B O 1
ATOM 1019 N N . LYS B 1 31 ? 11.531 11.555 9.531 1 98.62 31 LYS B N 1
ATOM 1020 C CA . LYS B 1 31 ? 12.758 11.797 10.289 1 98.62 31 LYS B CA 1
ATOM 1021 C C . LYS B 1 31 ? 12.844 10.875 11.5 1 98.62 31 LYS B C 1
ATOM 1023 O O . LYS B 1 31 ? 13.891 10.797 12.148 1 98.62 31 LYS B O 1
ATOM 1028 N N . GLU B 1 32 ? 11.734 10.219 11.789 1 98.69 32 GLU B N 1
ATOM 1029 C CA . GLU B 1 32 ? 11.672 9.391 12.992 1 98.69 32 GLU B CA 1
ATOM 1030 C C . GLU B 1 32 ? 12.586 8.172 12.867 1 98.69 32 GLU B C 1
ATOM 1032 O O . GLU B 1 32 ? 12.656 7.547 11.805 1 98.69 32 GLU B O 1
ATOM 1037 N N . PRO B 1 33 ? 13.203 7.867 14.023 1 97.75 33 PRO B N 1
ATOM 1038 C CA . PRO B 1 33 ? 13.953 6.609 14 1 97.75 33 PRO B CA 1
ATOM 1039 C C . PRO B 1 33 ? 13.062 5.398 13.727 1 97.75 33 PRO B C 1
ATOM 1041 O O . PRO B 1 33 ? 11.984 5.277 14.305 1 97.75 33 PRO B O 1
ATOM 1044 N N . GLY B 1 34 ? 13.438 4.566 12.82 1 98.44 34 GLY B N 1
ATOM 1045 C CA . GLY B 1 34 ? 12.742 3.314 12.555 1 98.44 34 GLY B CA 1
ATOM 1046 C C . GLY B 1 34 ? 11.617 3.459 11.547 1 98.44 34 GLY B C 1
ATOM 1047 O O . GLY B 1 34 ? 10.977 2.473 11.18 1 98.44 34 GLY B O 1
ATOM 1048 N N . CYS B 1 35 ? 11.305 4.719 11.109 1 98.75 35 CYS B N 1
ATOM 1049 C CA . CYS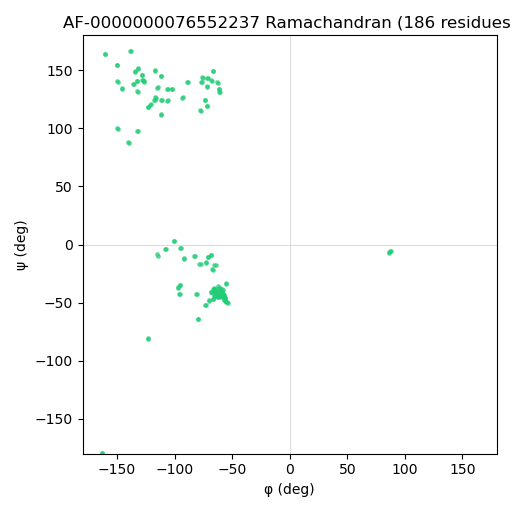 B 1 35 ? 10.367 4.879 10.008 1 98.75 35 CYS B CA 1
ATOM 1050 C C . CYS B 1 35 ? 11 4.453 8.688 1 98.75 35 CYS B C 1
ATOM 1052 O O . CYS B 1 35 ? 11.977 5.047 8.242 1 98.75 35 CYS B O 1
ATOM 1054 N N . VAL B 1 36 ? 10.453 3.498 8.062 1 98.38 36 VAL B N 1
ATOM 1055 C CA . VAL B 1 36 ? 10.977 2.969 6.805 1 98.38 36 VAL B CA 1
ATOM 1056 C C . VAL B 1 36 ? 10.258 3.617 5.625 1 98.38 36 VAL B C 1
ATOM 1058 O O . VAL B 1 36 ? 10.891 3.996 4.637 1 98.38 36 VAL B O 1
ATOM 1061 N N . SER B 1 37 ? 8.977 3.727 5.773 1 98.44 37 SER B N 1
ATOM 1062 C CA . SER B 1 37 ? 8.164 4.363 4.742 1 98.44 37 SER B CA 1
ATOM 1063 C C . SER B 1 37 ? 6.949 5.062 5.348 1 98.44 37 SER B C 1
ATOM 1065 O O . SER B 1 37 ? 6.328 4.543 6.277 1 98.44 37 SER B O 1
ATOM 1067 N N . TYR B 1 38 ? 6.59 6.191 4.883 1 98.81 38 TYR B N 1
ATOM 1068 C CA . TYR B 1 38 ? 5.395 6.969 5.18 1 98.81 38 TYR B CA 1
ATOM 1069 C C . TYR B 1 38 ? 4.969 7.797 3.969 1 98.81 38 TYR B C 1
ATOM 1071 O O . TYR B 1 38 ? 5.547 8.844 3.691 1 98.81 38 TYR B O 1
ATOM 1079 N N . ILE B 1 39 ? 4.016 7.312 3.266 1 98.81 39 ILE B N 1
ATOM 1080 C CA . ILE B 1 39 ? 3.676 7.953 2 1 98.81 39 ILE B CA 1
ATOM 1081 C C . ILE B 1 39 ? 2.166 8.156 1.915 1 98.81 39 ILE B C 1
ATOM 1083 O O . ILE B 1 39 ? 1.43 7.234 1.55 1 98.81 39 ILE B O 1
ATOM 1087 N N . PRO B 1 40 ? 1.709 9.305 2.232 1 98.88 40 PRO B N 1
ATOM 1088 C CA . PRO B 1 40 ? 0.292 9.625 2.033 1 98.88 40 PRO B CA 1
ATOM 1089 C C . PRO B 1 40 ? -0.053 9.891 0.57 1 98.88 40 PRO B C 1
ATOM 1091 O O . PRO B 1 40 ? 0.744 10.484 -0.158 1 98.88 40 PRO B O 1
ATOM 1094 N N . HIS B 1 41 ? -1.203 9.469 0.199 1 98.88 41 HIS B N 1
ATOM 1095 C CA . HIS B 1 41 ? -1.731 9.656 -1.146 1 98.88 41 HIS B CA 1
ATOM 1096 C C . HIS B 1 41 ? -3.182 10.133 -1.107 1 98.88 41 HIS B C 1
ATOM 1098 O O . HIS B 1 41 ? -3.928 9.781 -0.189 1 98.88 41 HIS B O 1
ATOM 1104 N N . PHE B 1 42 ? -3.551 10.898 -2.082 1 98.69 42 PHE B N 1
ATOM 1105 C CA . PHE B 1 42 ? -4.957 10.922 -2.465 1 98.69 42 PHE B CA 1
ATOM 1106 C C . PHE B 1 42 ? -5.258 9.852 -3.504 1 98.69 42 PHE B C 1
ATOM 1108 O O . PHE B 1 42 ? -4.441 9.594 -4.395 1 98.69 42 PHE B O 1
ATOM 1115 N N . VAL B 1 43 ? -6.457 9.195 -3.344 1 98.69 43 VAL B N 1
ATOM 1116 C CA . VAL B 1 43 ? -6.898 8.211 -4.324 1 98.69 43 VAL B CA 1
ATOM 1117 C C . VAL B 1 43 ? -7.367 8.914 -5.594 1 98.69 43 VAL B C 1
ATOM 1119 O O . VAL B 1 43 ? -8.188 9.836 -5.535 1 98.69 43 VAL B O 1
ATOM 1122 N N . GLU B 1 44 ? -6.766 8.523 -6.719 1 98.19 44 GLU B N 1
ATOM 1123 C CA . GLU B 1 44 ? -7.16 9.164 -7.973 1 98.19 44 GLU B CA 1
ATOM 1124 C C . GLU B 1 44 ? -8.633 8.914 -8.281 1 98.19 44 GLU B C 1
ATOM 1126 O O . GLU B 1 44 ? -9.117 7.789 -8.148 1 98.19 44 GLU B O 1
ATOM 1131 N N . GLY B 1 45 ? -9.297 10.047 -8.664 1 96.25 45 GLY B N 1
ATOM 1132 C CA . GLY B 1 45 ? -10.727 9.977 -8.945 1 96.25 45 GLY B CA 1
ATOM 1133 C C . GLY B 1 45 ? -11.586 10.148 -7.711 1 96.25 45 GLY B C 1
ATOM 1134 O O . GLY B 1 45 ? -12.812 10.172 -7.801 1 96.25 45 GLY B O 1
ATOM 1135 N N . ASP B 1 46 ? -10.992 10.195 -6.5 1 96.75 46 ASP B N 1
ATOM 1136 C CA . ASP B 1 46 ? -11.688 10.422 -5.234 1 96.75 46 ASP B CA 1
ATOM 1137 C C . ASP B 1 46 ? -10.883 11.344 -4.32 1 96.75 46 ASP B C 1
ATOM 1139 O O . ASP B 1 46 ? -10.18 10.883 -3.422 1 96.75 46 ASP B O 1
ATOM 1143 N N . ALA B 1 47 ? -11.07 12.602 -4.457 1 94.38 47 ALA B N 1
ATOM 1144 C CA . ALA B 1 47 ? -10.273 13.609 -3.764 1 94.38 47 ALA B CA 1
ATOM 1145 C C . ALA B 1 47 ? -10.547 13.586 -2.264 1 94.38 47 ALA B C 1
ATOM 1147 O O . ALA B 1 47 ? -9.82 14.203 -1.484 1 94.38 47 ALA B O 1
ATOM 1148 N N . CYS B 1 48 ? -11.555 12.836 -1.845 1 98 48 CYS B N 1
ATOM 1149 C CA . CYS B 1 48 ? -11.953 12.82 -0.443 1 98 48 CYS B CA 1
ATOM 1150 C C . CYS B 1 48 ? -11.297 11.672 0.303 1 98 48 CYS B C 1
ATOM 1152 O O . CYS B 1 48 ? -11.438 11.547 1.521 1 98 48 CYS B O 1
ATOM 1154 N N . THR B 1 49 ? -10.57 10.891 -0.409 1 98.81 49 THR B N 1
ATOM 1155 C CA . THR B 1 49 ? -10.008 9.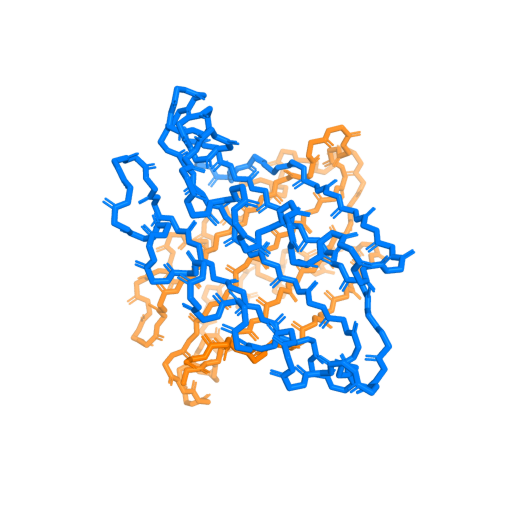695 0.218 1 98.81 49 THR B CA 1
ATOM 1156 C C . THR B 1 49 ? -8.477 9.758 0.231 1 98.81 49 THR B C 1
ATOM 1158 O O . THR B 1 49 ? -7.855 9.992 -0.806 1 98.81 49 THR B O 1
ATOM 1161 N N . VAL B 1 50 ? -7.906 9.594 1.405 1 98.88 50 VAL B N 1
ATOM 1162 C CA . VAL B 1 50 ? -6.465 9.5 1.626 1 98.88 50 VAL B CA 1
ATOM 1163 C C . VAL B 1 50 ? -6.086 8.055 1.937 1 98.88 50 VAL B C 1
ATOM 1165 O O . VAL B 1 50 ? -6.777 7.371 2.699 1 98.88 50 VAL B O 1
ATOM 1168 N N . LEU B 1 51 ? -5.102 7.57 1.35 1 98.94 51 LEU B N 1
ATOM 1169 C CA . LEU B 1 51 ? -4.465 6.305 1.685 1 98.94 51 LEU B CA 1
ATOM 1170 C C . LEU B 1 51 ? -2.996 6.512 2.039 1 98.94 51 LEU B C 1
ATOM 1172 O O . LEU B 1 51 ? -2.221 7.016 1.224 1 98.94 51 LEU B O 1
ATOM 1176 N N . ILE B 1 52 ? -2.604 6.168 3.215 1 98.94 52 ILE B N 1
ATOM 1177 C CA . ILE B 1 52 ? -1.206 6.234 3.627 1 98.94 52 ILE B CA 1
ATOM 1178 C C . ILE B 1 52 ? -0.616 4.824 3.678 1 98.94 52 ILE B C 1
ATOM 1180 O O . ILE B 1 52 ? -1.181 3.932 4.312 1 98.94 52 ILE B O 1
ATOM 1184 N N . TYR B 1 53 ? 0.43 4.602 2.994 1 98.94 53 TYR B N 1
ATOM 1185 C CA . TYR B 1 53 ? 1.237 3.395 3.143 1 98.94 53 TYR B CA 1
ATOM 1186 C C . TYR B 1 53 ? 2.385 3.625 4.121 1 98.94 53 TYR B C 1
ATOM 1188 O O . TYR B 1 53 ? 3.176 4.559 3.951 1 98.94 53 TYR B O 1
ATOM 1196 N N . GLU B 1 54 ? 2.498 2.76 5.148 1 98.88 54 GLU B N 1
ATOM 1197 C CA . GLU B 1 54 ? 3.463 2.971 6.227 1 98.88 54 GLU B CA 1
ATOM 1198 C C . GLU B 1 54 ? 4.25 1.696 6.52 1 98.88 54 GLU B C 1
ATOM 1200 O O . GLU B 1 54 ? 3.689 0.598 6.512 1 98.88 54 GLU B O 1
ATOM 1205 N N . GLN B 1 55 ? 5.492 1.877 6.77 1 98.75 55 GLN B N 1
ATOM 1206 C CA . GLN B 1 55 ? 6.363 0.815 7.266 1 98.75 55 GLN B CA 1
ATOM 1207 C C . GLN B 1 55 ? 7.25 1.314 8.406 1 98.75 55 GLN B C 1
ATOM 1209 O O . GLN B 1 55 ? 7.809 2.41 8.328 1 98.75 55 GLN B O 1
ATOM 1214 N N . TYR B 1 56 ? 7.367 0.471 9.406 1 98.81 56 TYR B N 1
ATOM 1215 C CA . TYR B 1 56 ? 8.234 0.717 10.555 1 98.81 56 TYR B CA 1
ATOM 1216 C C . TYR B 1 56 ? 9.094 -0.502 10.859 1 98.81 56 TYR B C 1
ATOM 1218 O O . TYR B 1 56 ? 8.656 -1.641 10.68 1 98.81 56 TYR B O 1
ATOM 1226 N N . GLU B 1 57 ? 10.266 -0.273 11.422 1 98.56 57 GLU B N 1
ATOM 1227 C CA . GLU B 1 57 ? 11.234 -1.337 11.664 1 98.56 57 GLU B CA 1
ATOM 1228 C C . GLU B 1 57 ? 10.711 -2.342 12.68 1 98.56 57 GLU B C 1
ATOM 1230 O O . GLU B 1 57 ? 11.008 -3.535 12.602 1 98.56 57 GLU B O 1
ATOM 1235 N N . ASP B 1 58 ? 10.016 -1.837 13.688 1 98.31 58 ASP B N 1
ATOM 1236 C CA . ASP B 1 58 ? 9.5 -2.693 14.75 1 98.31 58 ASP B CA 1
ATOM 1237 C C . ASP B 1 58 ? 8.422 -1.978 15.547 1 98.31 58 ASP B C 1
ATOM 1239 O O . ASP B 1 58 ? 8.031 -0.855 15.219 1 98.31 58 ASP B O 1
ATOM 1243 N N . GLU B 1 59 ? 7.898 -2.637 16.516 1 98.19 59 GLU B N 1
ATOM 1244 C CA . GLU B 1 59 ? 6.816 -2.096 17.344 1 98.19 59 GLU B CA 1
ATOM 1245 C C . GLU B 1 59 ? 7.258 -0.839 18.078 1 98.19 59 GLU B C 1
ATOM 1247 O O . GLU B 1 59 ? 6.465 0.087 18.281 1 98.19 59 GLU B O 1
ATOM 1252 N N . ALA B 1 60 ? 8.477 -0.8 18.516 1 98.56 60 ALA B N 1
ATOM 1253 C CA . ALA B 1 60 ? 8.992 0.362 19.25 1 98.56 60 ALA B CA 1
ATOM 1254 C C . ALA B 1 60 ? 8.984 1.604 18.359 1 98.56 60 ALA B C 1
ATOM 1256 O O . ALA B 1 60 ? 8.648 2.697 18.812 1 98.56 60 ALA B O 1
ATOM 1257 N N . ALA B 1 61 ? 9.352 1.451 17.109 1 98.75 61 ALA B N 1
ATOM 1258 C CA . ALA B 1 61 ? 9.344 2.555 16.156 1 98.75 61 ALA B CA 1
ATOM 1259 C C . ALA B 1 61 ? 7.93 3.074 15.922 1 98.75 61 ALA B C 1
ATOM 1261 O O . ALA B 1 61 ? 7.707 4.285 15.859 1 98.75 61 ALA B O 1
ATOM 1262 N N . LEU B 1 62 ? 7.023 2.17 15.797 1 98.62 62 LEU B N 1
ATOM 1263 C CA . LEU B 1 62 ? 5.637 2.566 15.609 1 98.62 62 LEU B CA 1
ATOM 1264 C C . LEU B 1 62 ? 5.102 3.293 16.844 1 98.62 62 LEU B C 1
ATOM 1266 O O . LEU B 1 62 ? 4.402 4.305 16.719 1 98.62 62 LEU B O 1
ATOM 1270 N N . ASP B 1 63 ? 5.402 2.744 17.984 1 98.5 63 ASP B N 1
ATOM 1271 C CA . ASP B 1 63 ? 5.012 3.406 19.219 1 98.5 63 ASP B CA 1
ATOM 1272 C C . ASP B 1 63 ? 5.586 4.82 19.297 1 98.5 63 ASP B C 1
ATOM 1274 O O . ASP B 1 63 ? 4.902 5.754 19.719 1 98.5 63 ASP B O 1
ATOM 1278 N N . HIS B 1 64 ? 6.812 4.953 18.938 1 98.62 64 HIS B N 1
ATOM 1279 C CA . HIS B 1 64 ? 7.434 6.27 18.875 1 98.62 64 HIS B CA 1
ATOM 1280 C C . HIS B 1 6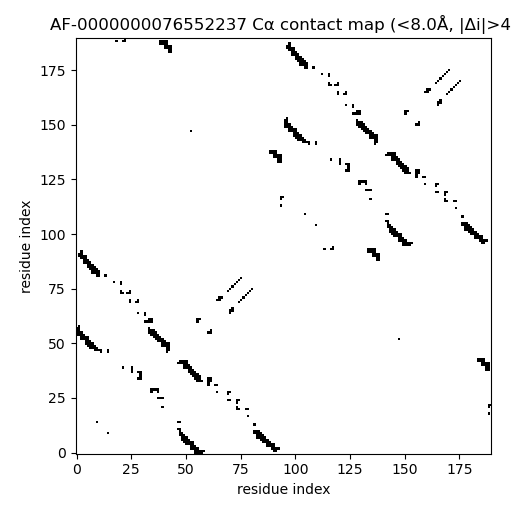4 ? 6.648 7.211 17.969 1 98.62 64 HIS B C 1
ATOM 1282 O O . HIS B 1 64 ? 6.375 8.359 18.344 1 98.62 64 HIS B O 1
ATOM 1288 N N . HIS B 1 65 ? 6.262 6.746 16.812 1 98.75 65 HIS B N 1
ATOM 1289 C CA . HIS B 1 65 ? 5.48 7.531 15.859 1 98.75 65 HIS B CA 1
ATOM 1290 C C . HIS B 1 65 ? 4.176 8.016 16.484 1 98.75 65 HIS B C 1
ATOM 1292 O O . HIS B 1 65 ? 3.857 9.203 16.422 1 98.75 65 HIS B O 1
ATOM 1298 N N . ARG B 1 66 ? 3.492 7.148 17.141 1 98.38 66 ARG B N 1
ATOM 1299 C CA . ARG B 1 66 ? 2.16 7.434 17.672 1 98.38 66 ARG B CA 1
ATOM 1300 C C . ARG B 1 66 ? 2.232 8.359 18.875 1 98.38 66 ARG B C 1
ATOM 1302 O O . ARG B 1 66 ? 1.229 8.961 19.266 1 98.38 66 ARG B O 1
ATOM 1309 N N . ASN B 1 67 ? 3.453 8.461 19.406 1 98.44 67 ASN B N 1
ATOM 1310 C CA . ASN B 1 67 ? 3.617 9.289 20.594 1 98.44 67 ASN B CA 1
ATOM 1311 C C . ASN B 1 67 ? 4.363 10.578 20.266 1 98.44 67 ASN B C 1
ATOM 1313 O O . ASN B 1 67 ? 4.555 11.43 21.141 1 98.44 67 ASN B O 1
ATOM 1317 N N . ALA B 1 68 ? 4.766 10.711 19.125 1 98.62 68 ALA B N 1
ATOM 1318 C CA . ALA B 1 68 ? 5.547 11.883 18.734 1 98.62 68 ALA B CA 1
ATOM 1319 C C . ALA B 1 68 ? 4.703 13.148 18.797 1 98.62 68 ALA B C 1
ATOM 1321 O O . ALA B 1 68 ? 3.504 13.117 18.5 1 98.62 68 ALA B O 1
ATOM 1322 N N .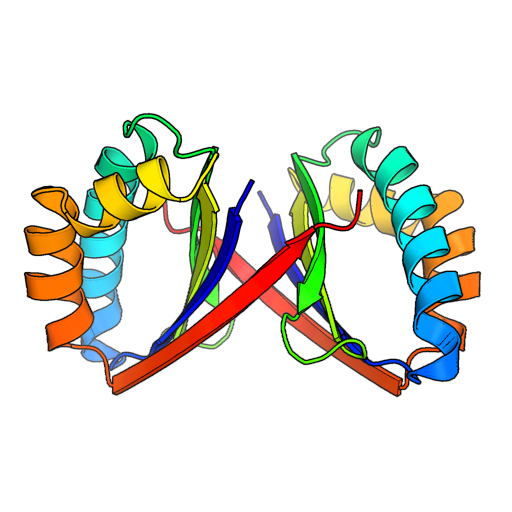 PRO B 1 69 ? 5.297 14.312 19.094 1 98.56 69 PRO B N 1
ATOM 1323 C CA . PRO B 1 69 ? 4.551 15.578 19.141 1 98.56 69 PRO B CA 1
ATOM 1324 C C . PRO B 1 69 ? 3.865 15.914 17.828 1 98.56 69 PRO B C 1
ATOM 1326 O O . PRO B 1 69 ? 2.734 16.406 17.812 1 98.56 69 PRO B O 1
ATOM 1329 N N . HIS B 1 70 ? 4.539 15.68 16.719 1 98.75 70 HIS B N 1
ATOM 1330 C CA . HIS B 1 70 ? 3.941 16 15.43 1 98.75 70 HIS B CA 1
ATOM 1331 C C . HIS B 1 70 ? 2.734 15.117 15.141 1 98.75 70 HIS B C 1
ATOM 1333 O O . HIS B 1 70 ? 1.782 15.547 14.484 1 98.75 70 HIS B O 1
ATOM 1339 N N . PHE B 1 71 ? 2.742 13.828 15.492 1 98.81 71 PHE B N 1
ATOM 1340 C CA . PHE B 1 71 ? 1.565 12.969 15.391 1 98.81 71 PHE B CA 1
ATOM 1341 C C . PHE B 1 71 ? 0.391 13.57 16.156 1 98.81 71 PHE B C 1
ATOM 1343 O O . PHE B 1 71 ? -0.716 13.672 15.625 1 98.81 71 PHE B O 1
ATOM 1350 N N . HIS B 1 72 ? 0.675 13.961 17.406 1 98.62 72 HIS B N 1
ATOM 1351 C CA . HIS B 1 72 ? -0.374 14.578 18.219 1 98.62 72 HIS B CA 1
ATOM 1352 C C . HIS B 1 72 ? -0.879 15.867 17.578 1 98.62 72 HIS B C 1
ATOM 1354 O O . HIS B 1 72 ? -2.084 16.125 17.562 1 98.62 72 HIS B O 1
ATOM 1360 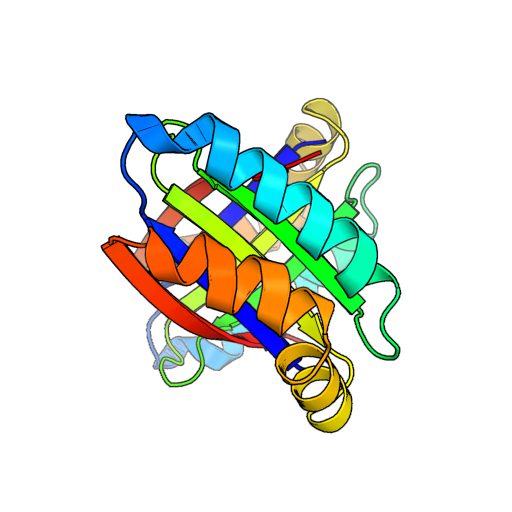N N . GLN B 1 73 ? -0.031 16.594 17.016 1 98.5 73 GLN B N 1
ATOM 1361 C CA . GLN B 1 73 ? -0.39 17.875 16.422 1 98.5 73 GLN B CA 1
ATOM 1362 C C . GLN B 1 73 ? -1.174 17.688 15.133 1 98.5 73 GLN B C 1
ATOM 1364 O O . GLN B 1 73 ? -2.279 18.219 14.984 1 98.5 73 GLN B O 1
ATOM 1369 N N . TYR B 1 74 ? -0.661 16.906 14.211 1 98.62 74 TYR B N 1
ATOM 1370 C CA . TYR B 1 74 ? -1.213 16.906 12.859 1 98.62 74 TYR B CA 1
ATOM 1371 C C . TYR B 1 74 ? -2.199 15.766 12.672 1 98.62 74 TYR B C 1
ATOM 1373 O O . TYR B 1 74 ? -3.195 15.906 11.953 1 98.62 74 TYR B O 1
ATOM 1381 N N . ALA B 1 75 ? -1.938 14.562 13.273 1 98.56 75 ALA B N 1
ATOM 1382 C CA . ALA B 1 75 ? -2.875 13.445 13.156 1 98.56 75 ALA B CA 1
ATOM 1383 C C . ALA B 1 75 ? -4.043 13.617 14.125 1 98.56 75 ALA B C 1
ATOM 1385 O O . ALA B 1 75 ? -5.172 13.891 13.703 1 98.56 75 ALA B O 1
ATOM 1386 N N . ILE B 1 76 ? -3.75 13.594 15.398 1 98.31 76 ILE B N 1
ATOM 1387 C CA . ILE B 1 76 ? -4.789 13.617 16.422 1 98.31 76 ILE B CA 1
ATOM 1388 C C . ILE B 1 76 ? -5.461 14.984 16.453 1 98.31 76 ILE B C 1
ATOM 1390 O O . ILE B 1 76 ? -6.691 15.086 16.422 1 98.31 76 ILE B O 1
ATOM 1394 N N . GLY B 1 77 ? -4.711 16.016 16.469 1 98.31 77 GLY B N 1
ATOM 1395 C CA . GLY B 1 77 ? -5.234 17.359 16.609 1 98.31 77 GLY B CA 1
ATOM 1396 C C . GLY B 1 77 ? -5.715 17.953 15.289 1 98.31 77 GLY B C 1
ATOM 1397 O O . GLY B 1 77 ? -6.324 19.016 15.266 1 98.31 77 GLY B O 1
ATOM 1398 N N . GLY B 1 78 ? -5.434 17.297 14.156 1 98.38 78 GLY B N 1
ATOM 1399 C CA . GLY B 1 78 ? -5.781 17.797 12.844 1 98.38 78 GLY B CA 1
ATOM 1400 C C . GLY B 1 78 ? -6.641 16.844 12.039 1 98.38 78 GLY B C 1
ATOM 1401 O O . GLY B 1 78 ? -7.871 16.953 12.031 1 98.38 78 GLY B O 1
ATOM 1402 N N . LEU B 1 79 ? -6.031 15.859 11.438 1 98.75 79 LEU B N 1
ATOM 1403 C CA . LEU B 1 79 ? -6.691 14.93 10.531 1 98.75 79 LEU B CA 1
ATOM 1404 C C . LEU B 1 79 ? -7.867 14.242 11.219 1 98.75 79 LEU B C 1
ATOM 1406 O O . LEU B 1 79 ? -8.969 14.188 10.672 1 98.75 79 LEU B O 1
ATOM 1410 N N . TYR B 1 80 ? -7.656 13.766 12.43 1 98.38 80 TYR B N 1
ATOM 1411 C CA . TYR B 1 80 ? -8.68 12.992 13.133 1 98.38 80 TYR B CA 1
ATOM 1412 C C . TYR B 1 80 ? -9.883 13.867 13.477 1 98.38 80 TYR B C 1
ATOM 1414 O O . TYR B 1 80 ? -11 13.367 13.625 1 98.38 80 TYR B O 1
ATOM 1422 N N . GLN B 1 81 ? -9.719 15.195 13.539 1 98.38 81 GLN B N 1
ATOM 1423 C CA . GLN B 1 81 ? -10.82 16.109 13.852 1 98.38 81 GLN B CA 1
ATOM 1424 C C . GLN B 1 81 ? -11.727 16.312 12.641 1 98.38 81 GLN B C 1
ATOM 1426 O O . GLN B 1 81 ? -12.875 16.734 12.789 1 98.38 81 GLN B O 1
ATOM 1431 N N . ARG B 1 82 ? -11.211 15.945 11.469 1 97.94 82 ARG B N 1
ATOM 1432 C CA . ARG B 1 82 ? -11.938 16.219 10.234 1 97.94 82 ARG B CA 1
ATOM 1433 C C . ARG B 1 82 ? -12.367 14.93 9.555 1 97.94 82 ARG B C 1
ATOM 1435 O O . ARG B 1 82 ? -13.148 14.953 8.594 1 97.94 82 ARG B O 1
ATOM 1442 N N . MET B 1 83 ? -11.891 13.898 10.031 1 98.31 83 MET B N 1
ATOM 1443 C CA . MET B 1 83 ? -12.016 12.594 9.391 1 98.31 83 MET B CA 1
ATOM 1444 C C . MET B 1 83 ? -13.445 12.07 9.492 1 98.31 83 MET B C 1
ATOM 1446 O O . MET B 1 83 ? -14.062 12.148 10.555 1 98.31 83 MET B O 1
ATOM 1450 N N . ARG B 1 84 ? -13.945 11.539 8.422 1 98.5 84 ARG B N 1
ATOM 1451 C CA . ARG B 1 84 ? -15.297 10.977 8.391 1 98.5 84 ARG B CA 1
ATOM 1452 C C . ARG B 1 84 ? -15.266 9.469 8.641 1 98.5 84 ARG B C 1
ATOM 1454 O O . ARG B 1 84 ? -16.219 8.906 9.188 1 98.5 84 ARG B O 1
ATOM 1461 N N . ASP B 1 85 ? -14.266 8.891 8.172 1 98.38 85 ASP B N 1
ATOM 1462 C CA . ASP B 1 85 ? -14.078 7.453 8.305 1 98.38 85 ASP B CA 1
ATOM 1463 C C . ASP B 1 85 ? -12.594 7.09 8.344 1 98.38 85 ASP B C 1
ATOM 1465 O O . ASP B 1 85 ? -11.758 7.844 7.848 1 98.38 85 ASP B O 1
ATOM 1469 N N . ARG B 1 86 ? -12.305 5.953 8.969 1 98.44 86 ARG B N 1
ATOM 1470 C CA . ARG B 1 86 ? -10.938 5.449 9.039 1 98.44 86 ARG B CA 1
ATOM 1471 C C . ARG B 1 86 ? -10.914 3.926 9 1 98.44 86 ARG B C 1
ATOM 1473 O O . ARG B 1 86 ? -11.672 3.268 9.711 1 98.44 86 ARG B O 1
ATOM 1480 N N . GLN B 1 87 ? -10.078 3.465 8.242 1 98.12 87 GLN B N 1
ATOM 1481 C CA . GLN B 1 87 ? -9.781 2.035 8.203 1 98.12 87 GLN B CA 1
ATOM 1482 C C . GLN B 1 87 ? -8.281 1.783 8.227 1 98.12 87 GLN B C 1
ATOM 1484 O O . GLN B 1 87 ? -7.516 2.48 7.555 1 98.12 87 GLN B O 1
ATOM 1489 N N . MET B 1 88 ? -7.855 0.942 9.008 1 98.5 88 MET B N 1
ATOM 1490 C CA . MET B 1 88 ? -6.465 0.505 9.047 1 98.5 88 MET B CA 1
ATOM 1491 C C . MET B 1 88 ? -6.348 -0.968 8.672 1 98.5 88 MET B C 1
ATOM 1493 O O . MET B 1 88 ? -7.156 -1.79 9.109 1 98.5 88 MET B O 1
ATOM 1497 N N . GLU B 1 89 ? -5.43 -1.311 7.855 1 98.62 89 GLU B N 1
ATOM 1498 C CA . GLU B 1 89 ? -5.145 -2.703 7.523 1 98.62 89 GLU B CA 1
ATOM 1499 C C . GLU B 1 89 ? -3.688 -3.053 7.82 1 98.62 89 GLU B C 1
ATOM 1501 O O . GLU B 1 89 ? -2.771 -2.471 7.234 1 98.62 89 GLU B O 1
ATOM 1506 N N . ASN B 1 90 ? -3.512 -3.977 8.703 1 98.75 90 ASN B N 1
ATOM 1507 C CA . ASN B 1 90 ? -2.174 -4.504 8.945 1 98.75 90 ASN B CA 1
ATOM 1508 C C . ASN B 1 90 ? -1.745 -5.473 7.848 1 98.75 90 ASN B C 1
ATOM 1510 O O . ASN B 1 90 ? -2.541 -6.297 7.398 1 98.75 90 ASN B O 1
ATOM 1514 N N . LEU B 1 91 ? -0.521 -5.395 7.469 1 98.75 91 LEU B N 1
ATOM 1515 C CA . LEU B 1 91 ? -0.017 -6.121 6.309 1 98.75 91 LEU B CA 1
ATOM 1516 C C . LEU B 1 91 ? 1.231 -6.918 6.668 1 98.75 91 LEU B C 1
ATOM 1518 O O . LEU B 1 91 ? 2.078 -6.445 7.43 1 98.75 91 LEU B O 1
ATOM 1522 N N . THR B 1 92 ? 1.369 -8.062 6.16 1 98 92 THR B N 1
ATOM 1523 C CA . THR B 1 92 ? 2.59 -8.852 6.266 1 98 92 THR B CA 1
ATOM 1524 C C . THR B 1 92 ? 3.273 -8.977 4.906 1 98 92 THR B C 1
ATOM 1526 O O . THR B 1 92 ? 2.752 -9.633 4.004 1 98 92 THR B O 1
ATOM 1529 N N . ALA B 1 93 ? 4.418 -8.375 4.75 1 97.88 93 ALA B N 1
ATOM 1530 C CA . ALA B 1 93 ? 5.145 -8.422 3.482 1 97.88 93 ALA B CA 1
ATOM 1531 C C . ALA B 1 93 ? 5.551 -9.852 3.137 1 97.88 93 ALA B C 1
ATOM 1533 O O . ALA B 1 93 ? 5.977 -10.609 4.012 1 97.88 93 ALA B O 1
ATOM 1534 N N . VAL B 1 94 ? 5.402 -10.109 1.879 1 97.06 94 VAL B N 1
ATOM 1535 C CA . VAL B 1 94 ? 5.844 -11.414 1.392 1 97.06 94 VAL B CA 1
ATOM 1536 C C . VAL B 1 94 ? 7.363 -11.422 1.241 1 97.06 94 VAL B C 1
ATOM 1538 O O . VAL B 1 94 ? 7.934 -10.547 0.584 1 97.06 94 VAL B O 1
ATOM 1541 N N . SER B 1 95 ? 8.141 -12.188 1.956 1 85.62 95 SER B N 1
ATOM 1542 C CA . SER B 1 95 ? 9.594 -12.242 1.983 1 85.62 95 SER B CA 1
ATOM 1543 C C . SER B 1 95 ? 10.117 -13.453 1.218 1 85.62 95 SER B C 1
ATOM 1545 O O . SER B 1 95 ? 9.43 -14.477 1.117 1 85.62 95 SER B O 1
#

InterPro domains:
  IPR007138 Antibiotic biosynthesis monooxygenase domain [PF03992] (2-74)
  IPR007138 Antibiotic biosynthesis monooxygenase domain [PS51725] (1-94)
  IPR011008 Dimeric alpha-beta barrel [SSF54909] (1-74)
  IPR050744 AI-2 Signaling Cycle Isomerase LsrG [PTHR33336] (2-75)

Organism: NCBI:txid570835

Solvent-accessible surface area (backbone atoms only — not comparable to full-atom values): 9757 Å² total; per-residue (Å²): 107,43,37,34,37,41,37,37,29,41,54,70,90,41,39,66,61,51,53,51,37,49,43,56,38,40,62,55,49,65,68,38,72,45,45,73,42,70,48,46,20,36,35,65,99,36,78,31,31,35,42,29,46,36,28,21,53,40,71,68,29,46,51,48,50,74,65,31,68,56,36,46,49,30,42,58,66,37,49,60,74,56,46,74,46,77,46,73,45,53,35,43,70,69,120,107,42,36,33,38,43,37,38,29,43,54,71,92,41,39,67,62,51,50,53,38,48,42,55,37,42,63,54,49,66,67,38,73,46,46,74,41,69,47,45,19,35,35,65,98,37,78,32,32,36,43,30,46,37,26,21,53,39,70,68,28,46,50,48,49,71,64,30,69,56,36,46,51,30,41,59,64,37,50,61,73,56,46,76,45,75,48,72,45,51,36,43,71,68,119

Foldseek 3Di:
DWKKKKKWFFDPVCLVVLVVLLVQLQVVLVVQPFWPDWDWDQDPPHSGMIMIITDGNDPVSVVCSCPPPSCCVRVVVNCVVGTDDMDMGIDDDDD/DWKKKKKWFFDPVCLVVLVVLLVQLQVVLVVQPFWPDWDWDQDPPHSGMIMIITDGNDPVSVVCSCPPPSCCVRVVVNCVVGTPDMDMGIDDDDD

Sequence (190 aa):
MLSFTVRMTFDQADHEDVAEMLRQLTAETRKEPGCVSYIPHFVEGDACTVLIYEQYEDEAALDHHRNAPHFHQYAIGGLYQRMRDRQMENLTAVSMLSFTVRMTFDQADHEDVAEMLRQLTAETRKEPGCVSYIPHFVEGDACTVLIYEQYEDEAALDHHRNAPHFHQYAIGGLYQRMRDRQMENLTAVS

Radius of gyration: 17.04 Å; Cα contacts (8 Å, |Δi|>4): 381; chains: 2; bounding box: 31×45×41 Å

Secondary structure (DSSP, 8-state):
-EEEEEEEE--GGGHHHHHHHHHHHHHHHTTSTTEEEEEEEEETTEEEEEEEEEEESSHHHHHHHHHSHHIIIIIIIIIHHH-SEEEEEEEEE--/-EEEEEEEE--GGGHHHHHHHHHHHHHHHTTSTTEEEEEEEEETTEEEEEEEEEEESSHHHHHHHHHSHHIIIIIIIIIHHH-SEEEEEEEEE--